Protein AF-A0A2N2ZY33-F1 (afdb_monomer_lite)

pLDDT: mean 90.46, std 6.8, range [58.94, 98.12]

Structure (mmCIF, N/CA/C/O backbone):
data_AF-A0A2N2ZY33-F1
#
_entry.id   AF-A0A2N2ZY33-F1
#
loop_
_atom_site.group_PDB
_atom_site.id
_atom_site.type_symbol
_atom_site.label_atom_id
_atom_site.label_alt_id
_atom_site.label_comp_id
_atom_site.label_asym_id
_atom_site.label_entity_id
_atom_site.label_seq_id
_atom_site.pdbx_PDB_ins_code
_atom_site.Cartn_x
_atom_site.Cartn_y
_atom_site.Cartn_z
_atom_site.occupancy
_atom_site.B_iso_or_equiv
_atom_site.auth_seq_id
_atom_site.auth_comp_id
_atom_site.auth_asym_id
_atom_site.auth_atom_id
_atom_site.pdbx_PDB_model_num
ATOM 1 N N . MET A 1 1 ? 6.543 -5.899 11.926 1.00 72.94 1 MET A N 1
ATOM 2 C CA . MET A 1 1 ? 5.990 -4.526 11.903 1.00 72.94 1 MET A CA 1
ATOM 3 C C . MET A 1 1 ? 4.461 -4.477 11.874 1.00 72.94 1 MET A C 1
ATOM 5 O O . MET A 1 1 ? 3.916 -3.728 12.669 1.00 72.94 1 MET A O 1
ATOM 9 N N . PRO A 1 2 ? 3.732 -5.243 11.038 1.00 79.94 2 PRO A N 1
ATOM 10 C CA . PRO A 1 2 ? 2.262 -5.153 11.015 1.00 79.94 2 PRO A CA 1
ATOM 11 C C . PRO A 1 2 ? 1.591 -5.506 12.350 1.00 79.94 2 PRO A C 1
ATOM 13 O O . PRO A 1 2 ? 0.692 -4.807 12.800 1.00 79.94 2 PRO A O 1
ATOM 16 N N . TYR A 1 3 ? 2.110 -6.526 13.038 1.00 87.38 3 TYR A N 1
ATOM 17 C CA . TYR A 1 3 ? 1.681 -6.899 14.388 1.00 87.38 3 TYR A CA 1
ATOM 18 C C . TYR A 1 3 ? 1.886 -5.779 15.410 1.00 87.38 3 TYR A C 1
ATOM 20 O O . TYR A 1 3 ? 1.013 -5.545 16.229 1.00 87.38 3 TYR A O 1
ATOM 28 N N . THR A 1 4 ? 3.024 -5.079 15.372 1.00 86.19 4 THR A N 1
ATOM 29 C CA . THR A 1 4 ? 3.329 -4.032 16.357 1.00 86.19 4 THR A CA 1
ATOM 30 C C . THR A 1 4 ? 2.465 -2.798 16.137 1.00 86.19 4 THR A C 1
ATOM 32 O O . THR A 1 4 ? 1.898 -2.288 17.086 1.00 86.19 4 THR A O 1
ATOM 35 N N . ILE A 1 5 ? 2.261 -2.384 14.883 1.00 85.94 5 ILE A N 1
ATOM 36 C CA . ILE A 1 5 ? 1.360 -1.265 14.562 1.00 85.94 5 ILE A CA 1
ATOM 37 C C . ILE A 1 5 ? -0.079 -1.605 14.943 1.00 85.94 5 ILE A C 1
ATOM 39 O O . ILE A 1 5 ? -0.766 -0.788 15.549 1.00 85.94 5 ILE A O 1
ATOM 43 N N . GLY A 1 6 ? -0.524 -2.820 14.611 1.00 87.62 6 GLY A N 1
ATOM 44 C CA . GLY A 1 6 ? -1.815 -3.321 15.057 1.00 87.62 6 GLY A CA 1
ATOM 45 C C . GLY A 1 6 ? -1.932 -3.298 16.581 1.00 87.62 6 GLY A C 1
ATOM 46 O O . GLY A 1 6 ? -2.933 -2.816 17.098 1.00 87.62 6 GLY A O 1
ATOM 47 N N . ALA A 1 7 ? -0.895 -3.738 17.301 1.00 91.94 7 ALA A N 1
ATOM 48 C CA . ALA A 1 7 ? -0.861 -3.713 18.760 1.00 91.94 7 ALA A CA 1
ATOM 49 C C . ALA A 1 7 ? -0.958 -2.293 19.328 1.00 91.94 7 ALA A C 1
ATOM 51 O O . ALA A 1 7 ? -1.744 -2.065 20.240 1.00 91.94 7 ALA A O 1
ATOM 52 N N . ASP A 1 8 ? -0.212 -1.336 18.780 1.00 91.12 8 ASP A N 1
ATOM 53 C CA . ASP A 1 8 ? -0.203 0.048 19.262 1.00 91.12 8 ASP A CA 1
ATOM 54 C C . ASP A 1 8 ? -1.571 0.718 19.052 1.00 91.12 8 ASP A C 1
ATOM 56 O O . ASP A 1 8 ? -2.120 1.339 19.966 1.00 91.12 8 ASP A O 1
ATOM 60 N N . ILE A 1 9 ? -2.166 0.544 17.864 1.00 89.88 9 ILE A N 1
ATOM 61 C CA . ILE A 1 9 ? -3.498 1.087 17.557 1.00 89.88 9 ILE A CA 1
ATOM 62 C C . ILE A 1 9 ? -4.567 0.387 18.406 1.00 89.88 9 ILE A C 1
ATOM 64 O O . ILE A 1 9 ? -5.444 1.052 18.959 1.00 89.88 9 ILE A O 1
ATOM 68 N N . GLY A 1 10 ? -4.487 -0.937 18.550 1.00 91.44 10 GLY A N 1
ATOM 69 C CA . GLY A 1 10 ? -5.411 -1.718 19.367 1.00 91.44 10 GLY A CA 1
ATOM 70 C C . GLY A 1 10 ? -5.320 -1.366 20.854 1.00 91.44 10 GLY A C 1
ATOM 71 O O . GLY A 1 10 ? -6.348 -1.209 21.510 1.00 91.44 10 GLY A O 1
ATOM 72 N N . MET A 1 11 ? -4.112 -1.146 21.380 1.00 93.88 11 MET A N 1
ATOM 73 C CA . MET A 1 11 ? -3.892 -0.647 22.740 1.00 93.88 11 MET A CA 1
ATOM 74 C C . MET A 1 11 ? -4.569 0.708 22.935 1.00 93.88 11 MET A C 1
ATOM 76 O O . MET A 1 11 ? -5.264 0.920 23.932 1.00 93.88 11 MET A O 1
ATOM 80 N N . TRP A 1 12 ? -4.398 1.612 21.965 1.00 92.69 12 TRP A N 1
ATOM 81 C CA . TRP A 1 12 ? -5.031 2.923 22.007 1.00 92.69 12 TRP A CA 1
ATOM 82 C C . TRP A 1 12 ? -6.562 2.839 21.955 1.00 92.69 12 TRP A C 1
ATOM 84 O O . TRP A 1 12 ? -7.237 3.541 22.713 1.00 92.69 12 TRP A O 1
ATOM 94 N N . GLN A 1 13 ? -7.120 1.952 21.127 1.00 91.31 13 GLN A N 1
ATOM 95 C CA . GLN A 1 13 ? -8.562 1.694 21.103 1.00 91.31 13 GLN A CA 1
ATOM 96 C C . GLN A 1 13 ? -9.064 1.164 22.446 1.00 91.31 13 GLN A C 1
ATOM 98 O O . GLN A 1 13 ? -10.030 1.699 22.985 1.00 91.31 13 GLN A O 1
ATOM 103 N N . GLY A 1 14 ? -8.389 0.164 23.016 1.00 92.25 14 GLY A N 1
ATOM 104 C CA . GLY A 1 14 ? -8.757 -0.416 24.304 1.00 92.25 14 GLY A CA 1
ATOM 105 C C . GLY A 1 14 ? -8.749 0.615 25.435 1.00 92.25 14 GLY A C 1
ATOM 106 O O . GLY A 1 14 ? -9.736 0.745 26.162 1.00 92.25 14 GLY A O 1
ATOM 107 N N . GLY A 1 15 ? -7.683 1.417 25.535 1.00 93.56 15 GLY A N 1
ATOM 108 C CA . GLY A 1 15 ? -7.601 2.519 26.500 1.00 93.56 15 GLY A CA 1
ATOM 109 C C . GLY A 1 15 ? -8.713 3.553 26.301 1.00 93.56 15 GLY A C 1
ATOM 110 O O . GLY A 1 15 ? -9.355 3.972 27.268 1.00 93.56 15 GLY A O 1
ATOM 111 N N . SER A 1 16 ? -9.012 3.892 25.043 1.00 93.00 16 SER A N 1
ATOM 112 C CA . SER A 1 16 ? -10.090 4.824 24.701 1.00 93.00 16 SER A CA 1
ATOM 113 C C . SER A 1 16 ? -11.469 4.299 25.100 1.00 93.00 16 SER A C 1
ATOM 115 O O . SER A 1 16 ? -12.271 5.053 25.651 1.00 93.00 16 SER A O 1
ATOM 117 N N . LEU A 1 17 ? -11.737 3.010 24.868 1.00 92.12 17 LEU A N 1
ATOM 118 C CA . LEU A 1 17 ? -12.991 2.342 25.227 1.00 92.12 17 LEU A CA 1
ATOM 119 C C . LEU A 1 17 ? -13.162 2.216 26.744 1.00 92.12 17 LEU A C 1
ATOM 121 O O . LEU A 1 17 ? -14.253 2.448 27.260 1.00 92.12 17 LEU A O 1
ATOM 125 N N . ALA A 1 18 ? -12.090 1.898 27.477 1.00 93.81 18 ALA A N 1
ATOM 126 C CA . ALA A 1 18 ? -12.145 1.801 28.935 1.00 93.81 18 ALA A CA 1
ATOM 127 C C . ALA A 1 18 ? -12.525 3.136 29.593 1.00 93.81 18 ALA A C 1
ATOM 129 O O . ALA A 1 18 ? -13.247 3.132 30.593 1.00 93.81 18 ALA A O 1
ATOM 130 N N . ASN A 1 19 ? -12.075 4.249 29.001 1.00 93.94 19 ASN A N 1
ATOM 131 C CA . ASN A 1 19 ? -12.169 5.597 29.565 1.00 93.94 19 ASN A CA 1
ATOM 132 C C . ASN A 1 19 ? -13.214 6.501 28.886 1.00 93.94 19 ASN A C 1
ATOM 134 O O . ASN A 1 19 ? -13.427 7.628 29.328 1.00 93.94 19 ASN A O 1
ATOM 138 N N . GLY A 1 20 ? -13.841 6.056 27.793 1.00 90.75 20 GLY A N 1
ATOM 139 C CA . GLY A 1 20 ? -14.804 6.853 27.023 1.00 90.75 20 GLY A CA 1
ATOM 140 C C . GLY A 1 20 ? -14.205 8.098 26.353 1.00 90.75 20 GLY A C 1
ATOM 141 O O . GLY A 1 20 ? -14.934 9.017 25.982 1.00 90.75 20 GLY A O 1
ATOM 142 N N . THR A 1 21 ? -12.878 8.174 26.213 1.00 90.38 21 THR A N 1
ATOM 143 C CA . THR A 1 21 ? -12.187 9.318 25.607 1.00 90.38 21 THR A CA 1
ATOM 144 C C . THR A 1 21 ? -10.962 8.878 24.818 1.00 90.38 21 THR A C 1
ATOM 146 O O . THR A 1 21 ? -10.172 8.068 25.283 1.00 90.38 21 THR A O 1
ATOM 149 N N . MET A 1 22 ? -10.760 9.467 23.639 1.00 88.31 22 MET A N 1
ATOM 150 C CA . MET A 1 22 ? -9.598 9.196 22.782 1.00 88.31 22 MET A CA 1
ATOM 151 C C . MET A 1 22 ? -8.290 9.833 23.282 1.00 88.31 22 MET A C 1
ATOM 153 O O . MET A 1 22 ? -7.230 9.587 22.708 1.00 88.31 22 MET A O 1
ATOM 157 N N . ASN A 1 23 ? -8.351 10.691 24.309 1.00 91.19 23 ASN A N 1
ATOM 158 C CA . ASN A 1 23 ? -7.186 11.400 24.832 1.00 91.19 23 ASN A CA 1
ATOM 159 C C . ASN A 1 23 ? -6.471 10.563 25.914 1.00 91.19 23 ASN A C 1
ATOM 161 O O . ASN A 1 23 ? -6.990 10.485 27.031 1.00 91.19 23 ASN A O 1
ATOM 165 N N . PRO A 1 24 ? -5.262 10.031 25.644 1.00 91.06 24 PRO A N 1
ATOM 166 C CA . PRO A 1 24 ? -4.546 9.172 26.585 1.00 91.06 24 PRO A CA 1
ATOM 167 C C . PRO A 1 24 ? -4.101 9.883 27.863 1.00 91.06 24 PRO A C 1
ATOM 169 O O . PRO A 1 24 ? -3.895 9.234 28.883 1.00 91.06 24 PRO A O 1
ATOM 172 N N . PHE A 1 25 ? -3.993 11.213 27.858 1.00 94.38 25 PHE A N 1
ATOM 173 C CA . PHE A 1 25 ? -3.662 11.987 29.060 1.00 94.38 25 PHE A CA 1
ATOM 174 C C . PHE A 1 25 ? -4.832 12.104 30.041 1.00 94.38 25 PHE A C 1
ATOM 176 O O . PHE A 1 25 ? -4.652 12.576 31.159 1.00 94.38 25 PHE A O 1
ATOM 183 N N . LYS A 1 26 ? -6.037 11.711 29.615 1.00 94.06 26 LYS A N 1
ATOM 184 C CA . LYS A 1 26 ? -7.246 11.694 30.444 1.00 94.06 26 LYS A CA 1
ATOM 185 C C . LYS A 1 26 ? -7.650 10.284 30.869 1.00 94.06 26 LYS A C 1
ATOM 187 O O . LYS A 1 26 ? -8.714 10.129 31.459 1.00 94.06 26 LYS A O 1
ATOM 192 N N . TRP A 1 27 ? -6.855 9.270 30.536 1.00 96.25 27 TRP A N 1
AT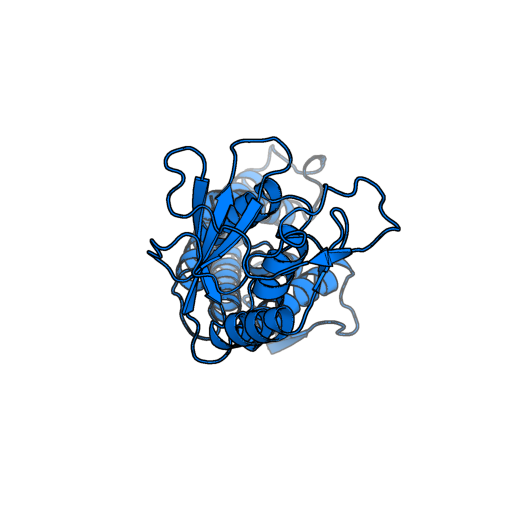OM 193 C CA . TRP A 1 27 ? -7.136 7.905 30.954 1.00 96.25 27 TRP A CA 1
ATOM 194 C C . TRP A 1 27 ? -6.801 7.704 32.425 1.00 96.25 27 TRP A C 1
ATOM 196 O O . TRP A 1 27 ? -5.813 8.230 32.939 1.00 96.25 27 TRP A O 1
ATOM 206 N N . ASP A 1 28 ? -7.624 6.908 33.091 1.00 95.06 28 ASP A N 1
ATOM 207 C CA . ASP A 1 28 ? -7.386 6.464 34.449 1.00 95.06 28 ASP A CA 1
ATOM 208 C C . ASP A 1 28 ? -6.438 5.256 34.444 1.00 95.06 28 ASP A C 1
ATOM 210 O O . ASP A 1 28 ? -6.859 4.102 34.324 1.00 95.06 28 ASP A O 1
ATOM 214 N N . TYR A 1 29 ? -5.140 5.533 34.579 1.00 93.56 29 TYR A N 1
ATOM 215 C CA . TYR A 1 29 ? -4.088 4.515 34.681 1.00 93.56 29 TYR A CA 1
ATOM 216 C C . TYR A 1 29 ? -4.052 3.795 36.036 1.00 93.56 29 TYR A C 1
ATOM 218 O O . TYR A 1 29 ? -3.238 2.888 36.211 1.00 93.56 29 TYR A O 1
ATOM 226 N N . SER A 1 30 ? -4.905 4.172 36.993 1.00 94.50 30 SER A N 1
ATOM 227 C CA . SER A 1 30 ? -5.082 3.414 38.236 1.00 94.50 30 SER A CA 1
ATOM 228 C C . SER A 1 30 ? -6.141 2.312 38.110 1.00 94.50 30 SER A C 1
ATOM 230 O O . SER A 1 30 ? -6.240 1.455 38.984 1.00 94.50 30 SER A O 1
ATOM 232 N N . SER A 1 31 ? -6.905 2.301 37.012 1.00 93.75 31 SER A N 1
ATOM 233 C CA . SER A 1 31 ? -7.963 1.326 36.764 1.00 93.75 31 SER A CA 1
ATOM 234 C C . SER A 1 31 ? -7.441 0.043 36.116 1.00 93.75 31 SER A C 1
ATOM 236 O O . SER A 1 31 ? -6.900 0.066 35.005 1.00 93.75 31 SER A O 1
ATOM 238 N N . ASP A 1 32 ? -7.728 -1.101 36.742 1.00 92.94 32 ASP A N 1
ATOM 239 C CA . ASP A 1 32 ? -7.498 -2.429 36.153 1.00 92.94 32 ASP A CA 1
ATOM 240 C C . ASP A 1 32 ? -8.239 -2.602 34.818 1.00 92.94 32 ASP A C 1
ATOM 242 O O . ASP A 1 32 ? -7.754 -3.285 33.915 1.00 92.94 32 ASP A O 1
ATOM 246 N N . LYS A 1 33 ? -9.392 -1.934 34.650 1.00 93.00 33 LYS A N 1
ATOM 247 C CA . LYS A 1 33 ? -10.144 -1.931 33.387 1.00 93.00 33 LYS A CA 1
ATOM 248 C C . LYS A 1 33 ? -9.333 -1.281 32.265 1.00 93.00 33 LYS A C 1
ATOM 250 O O . LYS A 1 33 ? -9.303 -1.821 31.161 1.00 93.00 33 LYS A O 1
ATOM 255 N N . THR A 1 34 ? -8.667 -0.155 32.538 1.00 94.56 34 THR A N 1
ATOM 256 C CA . THR A 1 34 ? -7.820 0.543 31.555 1.00 94.56 34 THR A CA 1
ATOM 257 C C . THR A 1 34 ? -6.686 -0.359 31.090 1.00 94.56 34 THR A C 1
ATOM 259 O O . THR A 1 34 ? -6.548 -0.589 29.890 1.00 94.56 34 THR A O 1
ATOM 262 N N . TRP A 1 35 ? -5.927 -0.939 32.023 1.00 95.12 35 TRP A N 1
ATOM 263 C CA . TRP A 1 35 ? -4.826 -1.845 31.687 1.00 95.12 35 TRP A CA 1
ATOM 264 C C . TRP A 1 35 ? -5.302 -3.117 30.987 1.00 95.12 35 TRP A C 1
ATOM 266 O O . TRP A 1 35 ? -4.704 -3.527 29.992 1.00 95.12 35 TRP A O 1
ATOM 276 N N . GLY A 1 36 ? -6.406 -3.706 31.454 1.00 94.81 36 GLY A N 1
ATOM 277 C CA . GLY A 1 36 ? -7.003 -4.893 30.850 1.00 94.81 36 GLY A CA 1
ATOM 278 C C . GLY A 1 36 ? -7.444 -4.655 29.406 1.00 94.81 36 GLY A C 1
ATOM 279 O O . GLY A 1 36 ? -7.141 -5.465 28.532 1.00 94.81 36 GLY A O 1
ATOM 280 N N . TYR A 1 37 ? -8.098 -3.525 29.124 1.00 95.75 37 TYR A N 1
ATOM 281 C CA . TYR A 1 37 ? -8.537 -3.199 27.764 1.00 95.75 37 TYR A CA 1
ATOM 282 C C . TYR A 1 37 ? -7.367 -2.790 26.876 1.00 95.75 37 TYR A C 1
ATOM 284 O O . TYR A 1 37 ? -7.342 -3.177 25.715 1.00 95.75 37 TYR A O 1
ATOM 292 N N . MET A 1 38 ? -6.377 -2.058 27.397 1.00 96.56 38 MET A N 1
ATOM 293 C CA . MET A 1 38 ? -5.144 -1.756 26.661 1.00 96.56 38 MET A CA 1
ATOM 294 C C . MET A 1 38 ? -4.406 -3.040 26.261 1.00 96.56 38 MET A C 1
ATOM 296 O O . MET A 1 38 ? -4.006 -3.181 25.107 1.00 96.56 38 MET A O 1
ATOM 300 N N . ALA A 1 39 ? -4.266 -3.998 27.180 1.00 95.81 39 ALA A N 1
ATOM 301 C CA . ALA A 1 39 ? -3.629 -5.283 26.903 1.00 95.81 39 ALA A CA 1
ATOM 302 C C . ALA A 1 39 ? -4.451 -6.138 25.923 1.00 95.81 39 ALA A C 1
ATOM 304 O O . ALA A 1 39 ? -3.903 -6.652 24.947 1.00 95.81 39 ALA A O 1
ATOM 305 N N . GLY A 1 40 ? -5.767 -6.254 26.140 1.00 95.31 40 GLY A N 1
ATOM 306 C CA . GLY A 1 40 ? -6.675 -6.973 25.240 1.00 95.31 40 GLY A CA 1
ATOM 307 C C . GLY A 1 40 ? -6.688 -6.370 23.835 1.00 95.31 40 GLY A C 1
ATOM 308 O O . GLY A 1 40 ? -6.537 -7.086 22.845 1.00 95.31 40 GLY A O 1
ATOM 309 N N . GLY A 1 41 ? -6.757 -5.043 23.760 1.00 94.56 41 GLY A N 1
ATOM 310 C CA . GLY A 1 41 ? -6.650 -4.272 22.532 1.00 94.56 41 GLY A CA 1
ATOM 311 C C . GLY A 1 41 ? -5.318 -4.493 21.820 1.00 94.56 41 GLY A C 1
ATOM 312 O O . GLY A 1 41 ? -5.318 -4.735 20.618 1.00 94.56 41 GLY A O 1
ATOM 313 N N . ALA A 1 42 ? -4.191 -4.502 22.536 1.00 95.81 42 ALA A N 1
ATOM 314 C CA . ALA A 1 42 ? -2.882 -4.772 21.942 1.00 95.81 42 ALA A CA 1
ATOM 315 C C . ALA A 1 42 ? -2.801 -6.173 21.311 1.00 95.81 42 ALA A C 1
ATOM 317 O O . ALA A 1 42 ? -2.316 -6.329 20.191 1.00 95.81 42 ALA A O 1
ATOM 318 N N . VAL A 1 43 ? -3.314 -7.197 21.999 1.00 96.25 43 VAL A N 1
ATOM 319 C CA . VAL A 1 43 ? -3.327 -8.577 21.486 1.00 96.25 43 VAL A CA 1
ATOM 320 C C . VAL A 1 43 ? -4.229 -8.701 20.257 1.00 96.25 43 VAL A C 1
ATOM 322 O O . VAL A 1 43 ? -3.805 -9.236 19.229 1.00 96.25 43 VAL A O 1
ATOM 325 N N . VAL A 1 44 ? -5.459 -8.187 20.338 1.00 94.81 44 VAL A N 1
ATOM 326 C CA . VAL A 1 44 ? -6.430 -8.240 19.234 1.00 94.81 44 VAL A CA 1
ATOM 327 C C . VAL A 1 44 ? -5.947 -7.432 18.036 1.00 94.81 44 VAL A C 1
ATOM 329 O O . VAL A 1 44 ? -6.024 -7.912 16.904 1.00 94.81 44 VAL A O 1
ATOM 332 N N . GLY A 1 45 ? -5.384 -6.251 18.279 1.00 93.00 45 GLY A N 1
ATOM 333 C CA . GLY A 1 45 ? -4.811 -5.401 17.249 1.00 93.00 45 GLY A CA 1
ATOM 334 C C . GLY A 1 45 ? -3.612 -6.049 16.556 1.00 93.00 45 GLY A C 1
ATOM 335 O O . GLY A 1 45 ? -3.507 -6.023 15.328 1.00 93.00 45 GLY A O 1
ATOM 336 N N . ALA A 1 46 ? -2.730 -6.713 17.312 1.00 93.44 46 ALA A N 1
ATOM 337 C CA . ALA A 1 46 ? -1.624 -7.476 16.738 1.00 93.44 46 ALA A CA 1
ATOM 338 C C . ALA A 1 46 ? -2.118 -8.626 15.852 1.00 93.44 46 ALA A C 1
ATOM 340 O O . ALA A 1 46 ? -1.600 -8.827 14.750 1.00 93.44 46 ALA A O 1
ATOM 341 N N . ALA A 1 47 ? -3.127 -9.368 16.320 1.00 94.19 47 ALA A N 1
ATOM 342 C CA . ALA A 1 47 ? -3.715 -10.479 15.583 1.00 94.19 47 ALA A CA 1
ATOM 343 C C . ALA A 1 47 ? -4.399 -10.008 14.289 1.00 94.19 47 ALA A C 1
ATOM 345 O O . ALA A 1 47 ? -4.143 -10.568 13.220 1.00 94.19 47 ALA A O 1
ATOM 346 N N . SER A 1 48 ? -5.215 -8.953 14.363 1.00 93.19 48 SER A N 1
ATOM 347 C CA . SER A 1 48 ? -5.922 -8.394 13.207 1.00 93.19 48 SER A CA 1
ATOM 348 C C . SER A 1 48 ? -4.959 -7.798 12.177 1.00 93.19 48 SER A C 1
ATOM 350 O O . SER A 1 48 ? -5.091 -8.079 10.985 1.00 93.19 48 SER A O 1
ATOM 352 N N . GLY A 1 49 ? -3.947 -7.041 12.620 1.00 90.06 49 GLY A N 1
ATOM 353 C CA . GLY A 1 49 ? -2.906 -6.477 11.757 1.00 90.06 49 GLY A CA 1
ATOM 354 C C . GLY A 1 49 ? -2.038 -7.553 11.100 1.00 90.06 49 GLY A C 1
ATOM 355 O O . GLY A 1 49 ? -1.747 -7.478 9.905 1.00 90.06 49 GLY A O 1
ATOM 356 N N . GLY A 1 50 ? -1.673 -8.593 11.854 1.00 90.69 50 GLY A N 1
ATOM 357 C CA . GLY A 1 50 ? -0.929 -9.745 11.348 1.00 90.69 50 GLY A CA 1
ATOM 358 C C . GLY A 1 50 ? -1.687 -10.531 10.280 1.00 90.69 50 GLY A C 1
ATOM 359 O O . GLY A 1 50 ? -1.146 -10.795 9.205 1.00 90.69 50 GLY A O 1
ATOM 360 N N . ALA A 1 51 ? -2.952 -10.859 10.550 1.00 92.25 51 ALA A N 1
ATOM 361 C CA . ALA A 1 51 ? -3.805 -11.586 9.615 1.00 92.25 51 ALA A CA 1
ATOM 362 C C . ALA A 1 51 ? -4.113 -10.762 8.355 1.00 92.25 51 ALA A C 1
ATOM 364 O O . ALA A 1 51 ? -3.963 -11.267 7.243 1.00 92.25 51 ALA A O 1
ATOM 365 N N . ALA A 1 52 ? -4.471 -9.480 8.508 1.00 91.12 52 ALA A N 1
ATOM 366 C CA . ALA A 1 52 ? -4.681 -8.577 7.377 1.00 91.12 52 ALA A CA 1
ATOM 367 C C . ALA A 1 52 ? -3.429 -8.484 6.500 1.00 91.12 52 ALA A C 1
ATOM 369 O O . ALA A 1 52 ? -3.524 -8.543 5.275 1.00 91.12 52 ALA A O 1
ATOM 370 N N . ASN A 1 53 ? -2.245 -8.395 7.111 1.00 88.94 53 ASN A N 1
ATOM 371 C CA . ASN A 1 53 ? -1.005 -8.377 6.355 1.00 88.94 53 ASN A CA 1
ATOM 372 C C . ASN A 1 53 ? -0.784 -9.664 5.551 1.00 88.94 53 ASN A C 1
ATOM 374 O O . ASN A 1 53 ? -0.529 -9.583 4.353 1.00 88.94 53 ASN A O 1
ATOM 378 N N . ALA A 1 54 ? -0.919 -10.832 6.187 1.00 89.50 54 ALA A N 1
ATOM 379 C CA . ALA A 1 54 ? -0.737 -12.117 5.511 1.00 89.50 54 ALA A CA 1
ATOM 380 C C . ALA A 1 54 ? -1.645 -12.251 4.275 1.00 89.50 54 ALA A C 1
ATOM 382 O O . ALA A 1 54 ? -1.231 -12.771 3.241 1.00 89.50 54 ALA A O 1
ATOM 383 N N . VAL A 1 55 ? -2.866 -11.714 4.359 1.00 90.38 55 VAL A N 1
ATOM 384 C CA . VAL A 1 55 ? -3.799 -11.648 3.230 1.00 90.38 55 VAL A CA 1
ATOM 385 C C . VAL A 1 55 ? -3.349 -10.626 2.177 1.00 90.38 55 VAL A C 1
ATOM 387 O O . VAL A 1 55 ? -3.365 -10.928 0.984 1.00 90.38 55 VAL A O 1
ATOM 390 N N . ALA A 1 56 ? -2.900 -9.435 2.579 1.00 88.00 56 ALA A N 1
ATOM 391 C CA . ALA A 1 56 ? -2.488 -8.372 1.657 1.00 88.00 56 ALA A CA 1
ATOM 392 C C . ALA A 1 56 ? -1.216 -8.696 0.850 1.00 88.00 56 ALA A C 1
ATOM 394 O O . ALA A 1 56 ? -1.039 -8.160 -0.251 1.00 88.00 56 ALA A O 1
ATOM 395 N N . THR A 1 57 ? -0.339 -9.542 1.397 1.00 83.62 57 THR A N 1
ATOM 396 C CA . THR A 1 57 ? 0.891 -10.042 0.755 1.00 83.62 57 THR A CA 1
ATOM 397 C C . THR A 1 57 ? 0.706 -11.411 0.099 1.00 83.62 57 THR A C 1
ATOM 399 O O . THR A 1 57 ? 1.673 -12.025 -0.320 1.00 83.62 57 THR A O 1
ATOM 402 N N . SER A 1 58 ? -0.520 -11.931 0.017 1.00 83.56 58 SER A N 1
ATOM 403 C CA . SER A 1 58 ? -0.773 -13.236 -0.617 1.00 83.56 58 SER A CA 1
ATOM 404 C C . SER A 1 58 ? -0.712 -13.202 -2.149 1.00 83.56 58 SER A C 1
ATOM 406 O O . SER A 1 58 ? -0.792 -14.244 -2.794 1.00 83.56 58 SER A O 1
ATOM 408 N N . GLY A 1 59 ? -0.666 -12.007 -2.747 1.00 77.94 59 GLY A N 1
ATOM 409 C CA . GLY A 1 59 ? -0.760 -11.821 -4.196 1.00 77.94 59 GLY A CA 1
ATOM 410 C C . GLY A 1 59 ? -2.131 -12.167 -4.794 1.00 77.94 59 GLY A C 1
ATOM 411 O O . GLY A 1 59 ? -2.277 -12.147 -6.013 1.00 77.94 59 GLY A O 1
ATOM 412 N N . MET A 1 60 ? -3.145 -12.479 -3.979 1.00 86.25 60 MET A N 1
ATOM 413 C CA . MET A 1 60 ? -4.457 -12.883 -4.485 1.00 86.25 60 MET A CA 1
ATOM 414 C C . MET A 1 60 ? -5.268 -11.719 -5.078 1.00 86.25 60 MET A C 1
ATOM 416 O O . MET A 1 60 ? -5.015 -10.538 -4.824 1.00 86.25 60 MET A O 1
ATOM 420 N N . LEU A 1 61 ? -6.303 -12.061 -5.848 1.00 87.81 61 LEU A N 1
ATOM 421 C CA . LEU A 1 61 ? -7.289 -11.095 -6.328 1.00 87.81 61 LEU A CA 1
ATOM 422 C C . LEU A 1 61 ? -7.938 -10.358 -5.148 1.00 87.81 61 LEU A C 1
ATOM 424 O O . LEU A 1 61 ? -8.461 -10.991 -4.235 1.00 87.81 61 LEU A O 1
ATOM 428 N N . GLY A 1 62 ? -7.962 -9.024 -5.194 1.00 91.12 62 GLY A N 1
ATOM 429 C CA . GLY A 1 62 ? -8.629 -8.237 -4.156 1.00 91.12 62 GLY A CA 1
ATOM 430 C C . GLY A 1 62 ? -7.922 -8.298 -2.801 1.00 91.12 62 GLY A C 1
ATOM 431 O O . GLY A 1 62 ? -8.575 -8.142 -1.769 1.00 91.12 62 GLY A O 1
ATOM 432 N N . ALA A 1 63 ? -6.611 -8.573 -2.787 1.00 90.38 63 ALA A N 1
ATOM 433 C CA . ALA A 1 63 ? -5.842 -8.783 -1.565 1.00 90.38 63 ALA A CA 1
ATOM 434 C C . ALA A 1 63 ? -5.997 -7.642 -0.547 1.00 90.38 63 ALA A C 1
ATOM 436 O O . ALA A 1 63 ? -6.089 -7.922 0.646 1.00 90.38 63 ALA A O 1
ATOM 437 N N . ASN A 1 64 ? -6.072 -6.372 -0.975 1.00 91.38 64 ASN A N 1
ATOM 438 C CA . ASN A 1 64 ? -6.231 -5.267 -0.024 1.00 91.38 64 ASN A CA 1
ATOM 439 C C . ASN A 1 64 ? -7.638 -5.245 0.594 1.00 91.38 64 ASN A C 1
ATOM 441 O O . ASN A 1 64 ? -7.774 -5.077 1.803 1.00 91.38 64 ASN A O 1
ATOM 445 N N . THR A 1 65 ? -8.679 -5.449 -0.214 1.00 93.12 65 THR A N 1
ATOM 446 C CA . THR A 1 65 ? -10.074 -5.506 0.247 1.00 93.12 65 THR A CA 1
ATOM 447 C C . THR A 1 65 ? -10.288 -6.684 1.194 1.00 93.12 65 THR A C 1
ATOM 449 O O . THR A 1 65 ? -10.833 -6.516 2.283 1.00 93.12 65 THR A O 1
ATOM 452 N N . ALA A 1 66 ? -9.801 -7.867 0.827 1.00 94.06 66 ALA A N 1
ATOM 453 C CA . ALA A 1 66 ? -9.901 -9.056 1.663 1.00 94.06 66 ALA A CA 1
ATOM 454 C C . ALA A 1 66 ? -9.070 -8.942 2.951 1.00 94.06 66 ALA A C 1
ATOM 456 O O . ALA A 1 66 ? -9.484 -9.437 4.000 1.00 94.06 66 ALA A O 1
ATOM 457 N N . ALA A 1 67 ? -7.927 -8.253 2.905 1.00 92.88 67 ALA A N 1
ATOM 458 C CA . ALA A 1 67 ? -7.151 -7.928 4.095 1.00 92.88 67 ALA A CA 1
ATOM 459 C C . ALA A 1 67 ? -7.912 -6.984 5.035 1.00 92.88 67 ALA A C 1
ATOM 461 O O . ALA A 1 67 ? -7.931 -7.227 6.241 1.00 92.88 67 ALA A O 1
ATOM 462 N N . ILE A 1 68 ? -8.589 -5.959 4.500 1.00 93.69 68 ILE A N 1
ATOM 463 C CA . ILE A 1 68 ? -9.466 -5.076 5.286 1.00 93.69 68 ILE A CA 1
ATOM 464 C C . ILE A 1 68 ? -10.605 -5.882 5.919 1.00 93.69 68 ILE A C 1
ATOM 466 O O . ILE A 1 68 ? -10.843 -5.737 7.117 1.00 93.69 68 ILE A O 1
ATOM 470 N N . MET A 1 69 ? -11.264 -6.767 5.166 1.00 94.94 69 MET A N 1
ATOM 471 C CA . MET A 1 69 ? -12.307 -7.649 5.707 1.00 94.94 69 MET A CA 1
ATOM 472 C C . MET A 1 69 ? -11.777 -8.530 6.839 1.00 94.94 69 MET A C 1
ATOM 474 O O . MET A 1 69 ? -12.359 -8.568 7.919 1.00 94.94 69 MET A O 1
ATOM 478 N N . THR A 1 70 ? -10.644 -9.195 6.612 1.00 94.50 70 THR A N 1
ATOM 479 C CA . THR A 1 70 ? -10.030 -10.109 7.584 1.00 94.50 70 THR A CA 1
ATOM 480 C C . THR A 1 70 ? -9.628 -9.373 8.859 1.00 94.50 70 THR A C 1
ATOM 482 O O . THR A 1 70 ? -10.011 -9.775 9.956 1.00 94.50 70 THR A O 1
ATOM 485 N N . GLY A 1 71 ? -8.894 -8.265 8.721 1.00 93.31 71 GLY A N 1
ATOM 486 C CA . GLY A 1 71 ? -8.449 -7.461 9.855 1.00 93.31 71 GLY A CA 1
ATOM 487 C C . GLY A 1 71 ? -9.616 -6.863 10.631 1.00 93.31 71 GLY A C 1
ATOM 488 O O . GLY A 1 71 ? -9.678 -7.007 11.847 1.00 93.31 71 GLY A O 1
ATOM 489 N N . SER A 1 72 ? -10.573 -6.244 9.935 1.00 93.69 72 SER A N 1
ATOM 490 C CA . SER A 1 72 ? -11.717 -5.597 10.587 1.00 93.69 72 SER A CA 1
ATOM 491 C C . SER A 1 72 ? -12.578 -6.575 11.377 1.00 93.69 72 SER A C 1
ATOM 493 O O . SER A 1 72 ? -12.923 -6.263 12.514 1.00 93.69 72 SER A O 1
ATOM 495 N N . PHE A 1 73 ? -12.848 -7.763 10.828 1.00 95.25 73 PHE A N 1
ATOM 496 C CA . PHE A 1 73 ? -13.639 -8.784 11.507 1.00 95.25 73 PHE A CA 1
ATOM 497 C C . PHE A 1 73 ? -12.921 -9.344 12.743 1.00 95.25 73 PHE A C 1
ATOM 499 O O . PHE A 1 73 ? -13.513 -9.413 13.820 1.00 95.25 73 PHE A O 1
ATOM 506 N N . ILE A 1 74 ? -11.628 -9.682 12.625 1.00 95.25 74 ILE A N 1
ATOM 507 C CA . ILE A 1 74 ? -10.826 -10.135 13.777 1.00 95.25 74 ILE A CA 1
ATOM 508 C C . ILE A 1 74 ? -10.789 -9.048 14.855 1.00 95.25 74 ILE A C 1
ATOM 510 O O . ILE A 1 74 ? -10.978 -9.353 16.032 1.00 95.25 74 ILE A O 1
ATOM 514 N N . ASN A 1 75 ? -10.593 -7.785 14.460 1.00 94.19 75 ASN A N 1
ATOM 515 C CA . ASN A 1 75 ? -10.559 -6.673 15.402 1.00 94.19 75 ASN A CA 1
ATOM 516 C C . ASN A 1 75 ? -11.904 -6.484 16.108 1.00 94.19 75 ASN A C 1
ATOM 518 O O . ASN A 1 75 ? -11.932 -6.365 17.329 1.00 94.19 75 ASN A O 1
ATOM 522 N N . SER A 1 76 ? -13.018 -6.485 15.367 1.00 93.69 76 SER A N 1
ATOM 523 C CA . SER A 1 76 ? -14.342 -6.251 15.949 1.00 93.69 76 SER A CA 1
ATOM 524 C C . SER A 1 76 ? -14.762 -7.383 16.883 1.00 93.69 76 SER A C 1
ATOM 526 O O . SER A 1 76 ? -15.238 -7.122 17.982 1.00 93.69 76 SER A O 1
ATOM 528 N N . VAL A 1 77 ? -14.547 -8.644 16.480 1.00 95.12 77 VAL A N 1
ATOM 529 C CA . VAL A 1 77 ? -14.881 -9.812 17.310 1.00 95.12 77 VAL A CA 1
ATOM 530 C C . VAL A 1 77 ? -13.997 -9.845 18.551 1.00 95.12 77 VAL A C 1
ATOM 532 O O . VAL A 1 77 ? -14.502 -9.994 19.660 1.00 95.12 77 VAL A O 1
ATOM 535 N N . GLY A 1 78 ? -12.684 -9.660 18.389 1.00 94.25 78 GLY A N 1
ATOM 536 C CA . GLY A 1 78 ? -11.759 -9.628 19.517 1.00 94.25 78 GLY A CA 1
ATOM 537 C C . GLY A 1 78 ? -12.086 -8.504 20.500 1.00 94.25 78 GLY A C 1
ATOM 538 O O . GLY A 1 78 ? -12.068 -8.725 21.710 1.00 94.25 78 GLY A O 1
ATOM 539 N N . THR A 1 79 ? -12.455 -7.329 19.985 1.00 93.38 79 THR A N 1
ATOM 540 C CA . THR A 1 79 ? -12.870 -6.184 20.804 1.00 93.38 79 THR A CA 1
ATOM 541 C C . THR A 1 79 ? -14.166 -6.458 21.547 1.00 93.38 79 THR A C 1
ATOM 543 O O . THR A 1 79 ? -14.226 -6.233 22.756 1.00 93.38 79 THR A O 1
ATOM 546 N N . ALA A 1 80 ? -15.163 -7.051 20.889 1.00 93.44 80 ALA A N 1
ATOM 547 C CA . ALA A 1 80 ? -16.386 -7.478 21.559 1.00 93.44 80 ALA A CA 1
ATOM 548 C C . ALA A 1 80 ? -16.084 -8.478 22.689 1.00 93.44 80 ALA A C 1
ATOM 550 O O . ALA A 1 80 ? -16.635 -8.356 23.778 1.00 93.44 80 ALA A O 1
ATOM 551 N N . ILE A 1 81 ? -15.148 -9.411 22.486 1.00 93.62 81 ILE A N 1
ATOM 552 C CA . ILE A 1 81 ? -14.753 -10.382 23.515 1.00 93.62 81 ILE A CA 1
ATOM 553 C C . ILE A 1 81 ? -14.094 -9.694 24.719 1.00 93.62 81 ILE A C 1
ATOM 555 O O . ILE A 1 81 ? -14.575 -9.861 25.840 1.00 93.62 81 ILE A O 1
ATOM 559 N N . TYR A 1 82 ? -13.018 -8.914 24.529 1.00 92.56 82 TYR A N 1
ATOM 560 C CA . TYR A 1 82 ? -12.280 -8.362 25.680 1.00 92.56 82 TYR A CA 1
ATOM 561 C C . TYR A 1 82 ? -13.032 -7.230 26.391 1.00 92.56 82 TYR A C 1
ATOM 563 O O . TYR A 1 82 ? -12.778 -6.967 27.567 1.00 92.56 82 TYR A O 1
ATOM 571 N N . THR A 1 83 ? -13.975 -6.574 25.710 1.00 91.12 83 THR A N 1
ATOM 572 C CA . THR A 1 83 ? -14.848 -5.564 26.326 1.00 91.12 83 THR A CA 1
ATOM 573 C C . THR A 1 83 ? -16.106 -6.157 26.966 1.00 91.12 83 THR A C 1
ATOM 575 O O . THR A 1 83 ? -16.872 -5.428 27.598 1.00 91.12 83 THR A O 1
ATOM 578 N N . GLY A 1 84 ? -16.331 -7.470 26.842 1.00 89.06 84 GLY A N 1
ATOM 579 C CA . GLY A 1 84 ? -17.526 -8.130 27.371 1.00 89.06 84 GLY A CA 1
ATOM 580 C C . GLY A 1 84 ? -18.815 -7.742 26.637 1.00 89.06 84 GLY A C 1
ATOM 581 O O . GLY A 1 84 ? -19.864 -7.638 27.265 1.00 89.06 84 GLY A O 1
ATOM 582 N N . GLY A 1 85 ? -18.736 -7.489 25.330 1.00 88.50 85 GLY A N 1
ATOM 583 C CA . GLY A 1 85 ? -19.874 -7.181 24.459 1.00 88.50 85 GLY A CA 1
ATOM 584 C C . GLY A 1 85 ? -20.265 -5.703 24.405 1.00 88.50 85 GLY A C 1
ATOM 585 O O . GLY A 1 85 ? -21.358 -5.386 23.954 1.00 88.50 85 GLY A O 1
ATOM 586 N N . GLN A 1 86 ? -19.404 -4.787 24.863 1.00 86.62 86 GLN A N 1
ATOM 587 C CA . GLN A 1 86 ? -19.682 -3.340 24.816 1.00 86.62 86 GLN A CA 1
ATOM 588 C C . GLN A 1 86 ? -19.482 -2.722 23.426 1.00 86.62 86 GLN A C 1
ATOM 590 O O . GLN A 1 86 ? -19.851 -1.569 23.213 1.00 86.62 86 GLN A O 1
ATOM 595 N N . THR A 1 87 ? -18.877 -3.457 22.495 1.00 89.62 87 THR A N 1
ATOM 596 C CA . THR A 1 87 ? -18.640 -3.006 21.122 1.00 89.62 87 THR A CA 1
ATOM 597 C C . THR A 1 87 ? -19.331 -3.918 20.129 1.00 89.62 87 THR A C 1
ATOM 599 O O . THR A 1 87 ? -19.275 -5.138 20.285 1.00 89.62 87 THR A O 1
ATOM 602 N N . ASP A 1 88 ? -19.877 -3.327 19.072 1.00 90.81 88 ASP A N 1
ATOM 603 C CA . ASP A 1 88 ? -20.516 -4.082 18.002 1.00 90.81 88 ASP A CA 1
ATOM 604 C C . ASP A 1 88 ? -19.487 -4.853 17.151 1.00 90.81 88 ASP A C 1
ATOM 606 O O . ASP A 1 88 ? -18.395 -4.369 16.828 1.00 90.81 88 ASP A O 1
ATOM 610 N N . VAL A 1 89 ? -19.880 -6.037 16.702 1.00 93.44 89 VAL A N 1
ATOM 611 C CA . VAL A 1 89 ? -19.204 -6.834 15.690 1.00 93.44 89 VAL A CA 1
ATOM 612 C C . VAL A 1 89 ? -19.557 -6.285 14.310 1.00 93.44 89 VAL A C 1
ATOM 614 O O . VAL A 1 89 ? -20.722 -6.144 13.930 1.00 93.44 89 VAL A O 1
ATOM 617 N N . SER A 1 90 ? -18.533 -5.987 13.514 1.00 94.00 90 SER A N 1
ATOM 618 C CA . SER A 1 90 ? -18.698 -5.435 12.172 1.00 94.00 90 SER A CA 1
ATOM 619 C C . SER A 1 90 ? -17.564 -5.857 11.247 1.00 94.00 90 SER A C 1
ATOM 621 O O . SER A 1 90 ? -16.455 -6.157 11.675 1.00 94.00 90 SER A O 1
ATOM 623 N N . VAL A 1 91 ? -17.829 -5.869 9.946 1.00 95.44 91 VAL A N 1
ATOM 624 C CA . VAL A 1 91 ? -16.816 -6.138 8.922 1.00 95.44 91 VAL A CA 1
ATOM 625 C C . VAL A 1 91 ? -16.745 -4.971 7.949 1.00 95.44 91 VAL A C 1
ATOM 627 O O . VAL A 1 91 ? -17.765 -4.431 7.524 1.00 95.44 91 VAL A O 1
ATOM 630 N N . SER A 1 92 ? -15.530 -4.561 7.601 1.00 94.69 92 SER A N 1
ATOM 631 C CA . SER A 1 92 ? -15.256 -3.522 6.613 1.00 94.69 92 SER A CA 1
ATOM 632 C C . SER A 1 92 ? -14.878 -4.147 5.276 1.00 94.69 92 SER A C 1
ATOM 634 O O . SER A 1 92 ? -14.100 -5.092 5.208 1.00 94.69 92 SER A O 1
ATOM 636 N N . PHE A 1 93 ? -15.381 -3.557 4.202 1.00 94.06 93 PHE A N 1
ATOM 637 C CA . PHE A 1 93 ? -15.068 -3.883 2.813 1.00 94.06 93 PHE A CA 1
ATOM 638 C C . PHE A 1 93 ? -14.266 -2.758 2.141 1.00 94.06 93 PHE A C 1
ATOM 640 O O . PHE A 1 93 ? -14.145 -2.720 0.919 1.00 94.06 93 PHE A O 1
ATOM 647 N N . GLY A 1 94 ? -13.741 -1.809 2.921 1.00 91.12 94 GLY A N 1
ATOM 648 C CA . GLY A 1 94 ? -13.078 -0.609 2.417 1.00 91.12 94 GLY A CA 1
ATOM 649 C C . GLY A 1 94 ? -14.048 0.568 2.357 1.00 91.12 94 GLY A C 1
ATOM 650 O O . GLY A 1 94 ? -14.200 1.279 3.346 1.00 91.12 94 GLY A O 1
ATOM 651 N N . VAL A 1 95 ? -14.706 0.779 1.215 1.00 93.38 95 VAL A N 1
ATOM 652 C CA . VAL A 1 95 ? -15.668 1.885 1.008 1.00 93.38 95 VAL A CA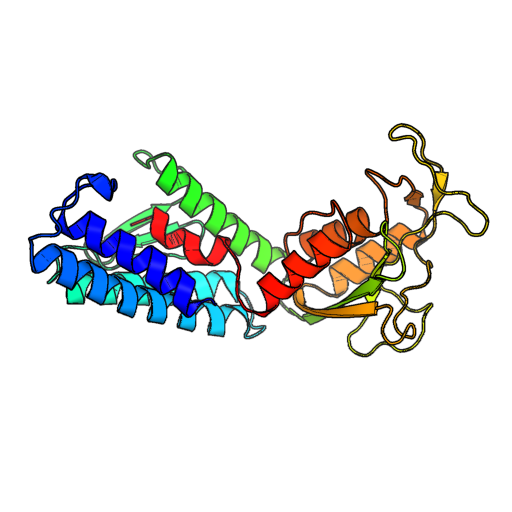 1
ATOM 653 C C . VAL A 1 95 ? -16.956 1.751 1.830 1.00 93.38 95 VAL A C 1
ATOM 655 O O . VAL A 1 95 ? -17.651 2.741 2.067 1.00 93.38 95 VAL A O 1
ATOM 658 N N . ALA A 1 96 ? -17.272 0.534 2.268 1.00 94.69 96 ALA A N 1
ATOM 659 C CA . ALA A 1 96 ? -18.459 0.203 3.042 1.00 94.69 96 ALA A CA 1
ATOM 660 C C . ALA A 1 96 ? -18.113 -0.743 4.193 1.00 94.69 96 ALA A C 1
ATOM 662 O O . ALA A 1 96 ? -17.056 -1.370 4.200 1.00 94.69 96 ALA A O 1
ATOM 663 N N . SER A 1 97 ? -19.012 -0.857 5.158 1.00 94.75 97 SER A N 1
ATOM 664 C CA . SER A 1 97 ? -18.941 -1.799 6.270 1.00 94.75 97 SER A CA 1
ATOM 665 C C . SER A 1 97 ? -20.339 -2.294 6.623 1.00 94.75 97 SER A C 1
ATOM 667 O O . SER A 1 97 ? -21.338 -1.642 6.312 1.00 94.75 97 SER A O 1
ATOM 669 N N . TYR A 1 98 ? -20.409 -3.444 7.278 1.00 95.00 98 TYR A N 1
ATOM 670 C CA . TYR A 1 98 ? -21.649 -4.008 7.783 1.00 95.00 98 TYR A CA 1
ATOM 671 C C . TYR A 1 98 ? -21.514 -4.314 9.270 1.00 95.00 98 TYR A C 1
ATOM 673 O O . TYR A 1 98 ? -20.561 -4.976 9.684 1.00 95.00 98 TYR A O 1
ATOM 681 N N . ASN A 1 99 ? -22.459 -3.816 10.061 1.00 93.94 99 ASN A N 1
ATOM 682 C CA . ASN A 1 99 ? -22.555 -4.041 11.496 1.00 93.94 99 ASN A CA 1
ATOM 683 C C . ASN A 1 99 ? -23.589 -5.141 11.763 1.00 93.94 99 ASN A C 1
ATOM 685 O O . ASN A 1 99 ? -24.760 -4.990 11.407 1.00 93.94 99 ASN A O 1
ATOM 689 N N . PHE A 1 100 ? -23.143 -6.245 12.361 1.00 94.19 100 PHE A N 1
ATOM 690 C CA . PHE A 1 100 ? -23.966 -7.435 12.565 1.00 94.19 100 PHE A CA 1
ATOM 691 C C . PHE A 1 100 ? -24.968 -7.263 13.709 1.00 94.19 100 PHE A C 1
ATOM 693 O O . PHE A 1 100 ? -26.088 -7.750 13.587 1.00 94.19 100 PHE A O 1
ATOM 700 N N . ASP A 1 101 ? -24.606 -6.538 14.770 1.00 91.56 101 ASP A N 1
ATOM 701 C CA . ASP A 1 101 ? -25.482 -6.333 15.932 1.00 91.56 101 ASP A CA 1
ATOM 702 C C . ASP A 1 101 ? -26.632 -5.374 15.625 1.00 91.56 101 ASP A C 1
ATOM 704 O O . ASP A 1 101 ? -27.765 -5.580 16.059 1.00 91.56 101 ASP A O 1
ATOM 708 N N . LYS A 1 102 ? -26.355 -4.335 14.830 1.00 91.12 102 LYS A N 1
ATOM 709 C CA . LYS A 1 102 ? -27.353 -3.335 14.424 1.00 91.12 102 LYS A CA 1
ATOM 710 C C . LYS A 1 102 ? -28.061 -3.675 13.118 1.00 91.12 102 LYS A C 1
ATOM 712 O O . LYS A 1 102 ? -29.071 -3.050 12.813 1.00 91.12 102 LYS A O 1
ATOM 717 N N . ASN A 1 103 ? -27.559 -4.648 12.354 1.00 93.69 103 ASN A N 1
ATOM 718 C CA . ASN A 1 103 ? -28.041 -4.964 11.006 1.00 93.69 103 ASN A CA 1
ATOM 719 C C . ASN A 1 103 ? -28.034 -3.718 10.092 1.00 93.69 103 ASN A C 1
ATOM 721 O O . ASN A 1 103 ? -29.003 -3.403 9.400 1.00 93.69 103 ASN A O 1
ATOM 725 N N . GLU A 1 104 ? -26.928 -2.967 10.127 1.00 93.12 104 GLU A N 1
ATOM 726 C CA . GLU A 1 104 ? -26.791 -1.687 9.429 1.00 93.12 104 GLU A CA 1
ATOM 727 C C . GLU A 1 104 ? -25.542 -1.619 8.549 1.00 93.12 104 GLU A C 1
ATOM 729 O O . GLU A 1 104 ? -24.457 -2.074 8.915 1.00 93.12 104 GLU A O 1
ATOM 734 N N . TRP A 1 105 ? -25.683 -0.944 7.406 1.00 93.75 105 TRP A N 1
ATOM 735 C CA . TRP A 1 105 ? -24.569 -0.612 6.520 1.00 93.75 105 TRP A CA 1
ATOM 736 C C . TRP A 1 105 ? -23.967 0.753 6.852 1.00 93.75 105 TRP A C 1
ATOM 738 O O . TRP A 1 105 ? -24.678 1.761 6.923 1.00 93.75 105 TRP A O 1
ATOM 748 N N . GLY A 1 106 ? -22.646 0.799 6.992 1.00 92.56 106 GLY A N 1
ATOM 749 C CA . GLY A 1 106 ? -21.836 2.014 6.944 1.00 92.56 106 GLY A CA 1
ATOM 750 C C . GLY A 1 106 ? -21.201 2.178 5.563 1.00 92.56 106 GLY A C 1
ATOM 751 O O . GLY A 1 106 ? -20.920 1.195 4.883 1.00 92.56 106 GLY A O 1
ATOM 752 N N . TYR A 1 107 ? -20.995 3.414 5.112 1.00 93.06 107 TYR A N 1
ATOM 753 C CA . TYR A 1 107 ? -20.316 3.690 3.843 1.00 93.06 107 TYR A CA 1
ATOM 754 C C . TYR A 1 107 ? -19.787 5.121 3.779 1.00 93.06 107 TYR A C 1
ATOM 756 O O . TYR A 1 107 ? -20.225 5.996 4.536 1.00 93.06 107 TYR A O 1
ATOM 764 N N . LEU A 1 108 ? -18.846 5.357 2.862 1.00 91.88 108 LEU A N 1
ATOM 765 C CA . LEU A 1 108 ? -18.263 6.672 2.605 1.00 91.88 108 LEU A CA 1
ATOM 766 C C . LEU A 1 108 ? -19.352 7.723 2.341 1.00 91.88 108 LEU A C 1
ATOM 768 O O . LEU A 1 108 ? -20.166 7.573 1.433 1.00 91.88 108 LEU A O 1
ATOM 772 N N . GLY A 1 109 ? -19.352 8.804 3.121 1.00 89.38 109 GLY A N 1
ATOM 773 C CA . GLY A 1 109 ? -20.302 9.906 2.960 1.00 89.38 109 GLY A CA 1
ATOM 774 C C . GLY A 1 109 ? -21.720 9.622 3.468 1.00 89.38 109 GLY A C 1
ATOM 775 O O . GLY A 1 109 ? -22.610 10.439 3.226 1.00 89.38 109 GLY A O 1
ATOM 776 N N . LYS A 1 110 ? -21.958 8.510 4.185 1.00 91.62 110 LYS A N 1
ATOM 777 C CA . LYS A 1 110 ? -23.242 8.275 4.866 1.00 91.62 110 LYS A CA 1
ATOM 778 C C . LYS A 1 110 ? -23.554 9.456 5.795 1.00 91.62 110 LYS A C 1
ATOM 780 O O . LYS A 1 110 ? -22.693 9.961 6.520 1.00 91.62 110 LYS A O 1
ATOM 785 N N . ARG A 1 111 ? -24.805 9.926 5.760 1.00 88.44 111 ARG A N 1
ATOM 786 C CA . ARG A 1 111 ? -25.265 11.041 6.598 1.00 88.44 111 ARG A CA 1
ATOM 787 C C . ARG A 1 111 ? -25.118 10.660 8.073 1.00 88.44 111 ARG A C 1
ATOM 789 O O . ARG A 1 111 ? -25.626 9.624 8.483 1.00 88.44 111 ARG A O 1
ATOM 796 N N . GLY A 1 112 ? -24.444 11.509 8.846 1.00 86.19 112 GLY A N 1
ATOM 797 C CA . GLY A 1 112 ? -24.124 11.248 10.254 1.00 86.19 112 GLY A CA 1
ATOM 798 C C . GLY A 1 112 ? -22.702 10.734 10.497 1.00 86.19 112 GLY A C 1
ATOM 799 O O . GLY A 1 112 ? -22.279 10.716 11.648 1.00 86.19 112 GLY A O 1
ATOM 800 N N . ASN A 1 113 ? -21.941 10.394 9.448 1.00 88.00 113 ASN A N 1
ATOM 801 C CA . ASN A 1 113 ? -20.528 10.053 9.603 1.00 88.00 113 ASN A CA 1
ATOM 802 C C . ASN A 1 113 ? -19.720 11.247 10.128 1.00 88.00 113 ASN A C 1
ATOM 804 O O . ASN A 1 113 ? -19.836 12.370 9.625 1.00 88.00 113 ASN A O 1
ATOM 808 N N . SER A 1 114 ? -18.823 10.977 11.071 1.00 88.62 114 SER A N 1
ATOM 809 C CA . SER A 1 114 ? -17.792 11.928 11.481 1.00 88.62 114 SER A CA 1
ATOM 810 C C . SER A 1 114 ? -16.727 12.116 10.388 1.00 88.62 114 SER A C 1
ATOM 812 O O . SER A 1 114 ? -16.594 11.316 9.455 1.00 88.62 114 SER A O 1
ATOM 814 N N . ALA A 1 115 ? -15.923 13.179 10.505 1.00 87.62 115 ALA A N 1
ATOM 815 C CA . ALA A 1 115 ? -14.817 13.431 9.580 1.00 87.62 115 ALA A CA 1
ATOM 816 C C . ALA A 1 115 ? -13.793 12.280 9.566 1.00 87.62 115 ALA A C 1
ATOM 818 O O . ALA A 1 115 ? -13.300 11.914 8.500 1.00 87.62 115 ALA A O 1
ATOM 819 N N . ILE A 1 116 ? -13.516 11.675 10.728 1.00 85.75 116 ILE A N 1
ATOM 820 C CA . ILE A 1 116 ? -12.565 10.563 10.843 1.00 85.75 116 ILE A CA 1
ATOM 821 C C . ILE A 1 116 ? -13.125 9.265 10.244 1.00 85.75 116 ILE A C 1
ATOM 823 O O . ILE A 1 116 ? -12.400 8.573 9.538 1.00 85.75 116 ILE A O 1
ATOM 827 N N . GLN A 1 117 ? -14.429 9.001 10.388 1.00 87.88 117 GLN A N 1
ATOM 828 C CA . GLN A 1 117 ? -15.088 7.873 9.715 1.00 87.88 117 GLN A CA 1
ATOM 829 C C . GLN A 1 117 ? -15.033 8.019 8.191 1.00 87.88 117 GLN A C 1
ATOM 831 O O . GLN A 1 117 ? -14.699 7.076 7.480 1.00 87.88 117 GLN A O 1
ATOM 836 N N . ASN A 1 118 ? -15.295 9.216 7.658 1.00 89.75 118 ASN A N 1
ATOM 837 C CA . ASN A 1 118 ? -15.158 9.448 6.218 1.00 89.75 118 ASN A CA 1
ATOM 838 C C . ASN A 1 118 ? -13.703 9.331 5.739 1.00 89.75 118 ASN A C 1
ATOM 840 O O . ASN A 1 118 ? -13.474 8.870 4.623 1.00 89.75 118 ASN A O 1
ATOM 844 N N . MET A 1 119 ? -12.720 9.689 6.572 1.00 88.44 119 MET A N 1
ATOM 845 C CA . MET A 1 119 ? -11.309 9.427 6.276 1.00 88.44 119 MET A CA 1
ATOM 846 C C . MET A 1 119 ? -11.022 7.921 6.221 1.00 88.44 119 MET A C 1
ATOM 848 O O . MET A 1 119 ? -10.395 7.466 5.266 1.00 88.44 119 MET A O 1
ATOM 852 N N . GLY A 1 120 ? -11.532 7.145 7.182 1.00 89.62 120 GLY A N 1
ATOM 853 C CA . GLY A 1 120 ? -11.445 5.685 7.194 1.00 89.62 120 GLY A CA 1
ATOM 854 C C . GLY A 1 120 ? -12.024 5.063 5.927 1.00 89.62 120 GLY A C 1
ATOM 855 O O . GLY A 1 120 ? -11.301 4.416 5.170 1.00 89.62 120 GLY A O 1
ATOM 856 N N . TYR A 1 121 ? -13.292 5.334 5.614 1.00 91.44 121 TYR A N 1
ATOM 857 C CA . TYR A 1 121 ? -13.902 4.862 4.367 1.00 91.44 121 TYR A CA 1
ATOM 858 C C . TYR A 1 121 ? -13.184 5.373 3.108 1.00 91.44 121 TYR A C 1
ATOM 860 O O . TYR A 1 121 ? -13.144 4.663 2.106 1.00 91.44 121 TYR A O 1
ATOM 868 N N . GLY A 1 122 ? -12.586 6.568 3.137 1.00 90.81 122 GLY A N 1
ATOM 869 C CA . GLY A 1 122 ? -11.794 7.104 2.027 1.00 90.81 122 GLY A CA 1
ATOM 870 C C . GLY A 1 122 ? -10.508 6.309 1.786 1.00 90.81 122 GLY A C 1
ATOM 871 O O . GLY A 1 122 ? -10.211 5.934 0.652 1.00 90.81 122 GLY A O 1
ATOM 872 N N . LEU A 1 123 ? -9.776 5.978 2.853 1.00 91.38 123 LEU A N 1
ATOM 873 C CA . LEU A 1 123 ? -8.614 5.084 2.788 1.00 91.38 123 LEU A CA 1
ATOM 874 C C . LEU A 1 123 ? -9.028 3.667 2.353 1.00 91.38 123 LEU A C 1
ATOM 876 O O . LEU A 1 123 ? -8.350 3.042 1.540 1.00 91.38 123 LEU A O 1
ATOM 880 N N . GLY A 1 124 ? -10.174 3.181 2.828 1.00 91.81 124 GLY A N 1
ATOM 881 C CA . GLY A 1 124 ? -10.755 1.920 2.377 1.00 91.81 124 GLY A CA 1
ATOM 882 C C . GLY A 1 124 ? -11.101 1.926 0.883 1.00 91.81 124 GLY A C 1
ATOM 883 O O . GLY A 1 124 ? -10.750 0.995 0.161 1.00 91.81 124 GLY A O 1
ATOM 884 N N . ALA A 1 125 ? -11.697 3.010 0.382 1.00 92.56 125 ALA A N 1
ATOM 885 C CA . ALA A 1 125 ? -11.995 3.182 -1.037 1.00 92.56 125 ALA A CA 1
ATOM 886 C C . ALA A 1 125 ? -10.719 3.193 -1.893 1.00 92.56 125 ALA A C 1
ATOM 888 O O . ALA A 1 125 ? -10.694 2.595 -2.967 1.00 92.56 125 ALA A O 1
ATOM 889 N N . LEU A 1 126 ? -9.628 3.801 -1.412 1.00 91.81 126 LEU A N 1
ATOM 890 C CA . LEU A 1 126 ? -8.327 3.741 -2.086 1.00 91.81 126 LEU A CA 1
ATOM 891 C C . LEU A 1 126 ? -7.764 2.313 -2.156 1.00 91.81 126 LEU A C 1
ATOM 893 O O . LEU A 1 126 ? -7.132 1.965 -3.156 1.00 91.81 126 LEU A O 1
ATOM 897 N N . ALA A 1 127 ? -8.001 1.471 -1.145 1.00 91.88 127 ALA A N 1
ATOM 898 C CA . ALA A 1 127 ? -7.658 0.049 -1.219 1.00 91.88 127 ALA A CA 1
ATOM 899 C C . ALA A 1 127 ? -8.491 -0.676 -2.285 1.00 91.88 127 ALA A C 1
ATOM 901 O O . ALA A 1 127 ? -7.921 -1.400 -3.102 1.00 91.88 127 ALA A O 1
ATOM 902 N N . ASN A 1 128 ? -9.802 -0.418 -2.348 1.00 94.31 128 ASN A N 1
ATOM 903 C CA . ASN A 1 128 ? -10.655 -0.988 -3.395 1.00 94.31 128 ASN A CA 1
ATOM 904 C C . ASN A 1 128 ? -10.198 -0.544 -4.798 1.00 94.31 128 ASN A C 1
ATOM 906 O O . ASN A 1 128 ? -10.084 -1.368 -5.703 1.00 94.31 128 ASN A O 1
ATOM 910 N N . VAL A 1 129 ? -9.870 0.742 -4.981 1.00 93.81 129 VAL A N 1
ATOM 911 C CA . VAL A 1 129 ? -9.312 1.265 -6.241 1.00 93.81 129 VAL A CA 1
ATOM 912 C C . VAL A 1 129 ? -7.980 0.595 -6.568 1.00 93.81 129 VAL A C 1
ATOM 914 O O . VAL A 1 129 ? -7.751 0.232 -7.719 1.00 93.81 129 VAL A O 1
ATOM 917 N N . SER A 1 130 ? -7.114 0.390 -5.573 1.00 92.38 130 SER A N 1
ATOM 918 C CA . SER A 1 130 ? -5.835 -0.303 -5.762 1.00 92.38 130 SER A CA 1
ATOM 919 C C . SER A 1 130 ? -6.039 -1.724 -6.289 1.00 92.38 130 SER A C 1
ATOM 921 O O . SER A 1 130 ? -5.372 -2.111 -7.245 1.00 92.38 130 SER A O 1
ATOM 923 N N . ASP A 1 131 ? -7.004 -2.467 -5.740 1.00 93.38 131 ASP A N 1
ATOM 924 C CA . ASP A 1 131 ? -7.348 -3.811 -6.218 1.00 93.38 131 ASP A CA 1
ATOM 925 C C . ASP A 1 131 ? -7.916 -3.793 -7.647 1.00 93.38 131 ASP A C 1
ATOM 927 O O . ASP A 1 131 ? -7.524 -4.608 -8.483 1.00 93.38 131 ASP A O 1
ATOM 931 N N . VAL A 1 132 ? -8.787 -2.830 -7.973 1.00 94.56 132 VAL A N 1
ATOM 932 C CA . VAL A 1 132 ? -9.317 -2.660 -9.340 1.00 94.56 132 VAL A CA 1
ATOM 933 C C . VAL A 1 132 ? -8.198 -2.350 -10.340 1.00 94.56 132 VAL A C 1
ATOM 935 O O . VAL A 1 132 ? -8.194 -2.871 -11.459 1.00 94.56 132 VAL A O 1
ATOM 938 N N . LEU A 1 133 ? -7.238 -1.508 -9.952 1.00 94.81 133 LEU A N 1
ATOM 939 C CA . LEU A 1 133 ? -6.098 -1.151 -10.794 1.00 94.81 133 LEU A CA 1
ATOM 940 C C . LEU A 1 133 ? -5.116 -2.317 -10.959 1.00 94.81 133 LEU A C 1
ATOM 942 O O . LEU A 1 133 ? -4.611 -2.505 -12.067 1.00 94.81 133 LEU A O 1
ATOM 946 N N . ALA A 1 134 ? -4.911 -3.128 -9.916 1.00 93.12 134 ALA A N 1
ATOM 947 C CA . ALA A 1 134 ? -4.177 -4.392 -10.001 1.00 93.12 134 ALA A CA 1
ATOM 948 C C . ALA A 1 134 ? -4.868 -5.383 -10.960 1.00 93.12 134 ALA A C 1
ATOM 950 O O . ALA A 1 134 ? -4.213 -6.083 -11.736 1.00 93.12 134 ALA A O 1
ATOM 951 N N . GLY A 1 135 ? -6.202 -5.358 -11.007 1.00 92.50 135 GLY A N 1
ATOM 952 C CA . GLY A 1 135 ? -7.009 -6.151 -11.928 1.00 92.50 135 GLY A CA 1
ATOM 953 C C . GLY A 1 135 ? -7.036 -7.638 -11.567 1.00 92.50 135 GLY A C 1
ATOM 954 O O . GLY A 1 135 ? -6.773 -8.032 -10.436 1.00 92.50 135 GLY A O 1
ATOM 955 N N . PHE A 1 136 ? -7.374 -8.483 -12.546 1.00 92.00 136 PHE A N 1
ATOM 956 C CA . PHE A 1 136 ? -7.652 -9.908 -12.307 1.00 92.00 136 PHE A CA 1
ATOM 957 C C . PHE A 1 136 ? -6.429 -10.826 -12.297 1.00 92.00 136 PHE A C 1
ATOM 959 O O . PHE A 1 136 ? -6.538 -11.999 -11.949 1.00 92.00 136 PHE A O 1
ATOM 966 N N . LYS A 1 137 ? -5.273 -10.309 -12.716 1.00 89.88 137 LYS A N 1
ATOM 967 C CA . LYS A 1 137 ? -4.009 -11.048 -12.800 1.00 89.88 137 LYS A CA 1
ATOM 968 C C . LYS A 1 137 ? -2.908 -10.235 -12.118 1.00 89.88 137 LYS A C 1
ATOM 970 O O . LYS A 1 137 ? -2.036 -9.710 -12.814 1.00 89.88 137 LYS A O 1
ATOM 975 N N . PRO A 1 138 ? -2.992 -10.048 -10.788 1.00 89.44 138 PRO A N 1
ATOM 976 C CA . PRO A 1 138 ? -1.922 -9.404 -10.043 1.00 89.44 138 PRO A CA 1
ATOM 977 C C . PRO A 1 138 ? -0.610 -10.160 -10.279 1.00 89.44 138 PRO A C 1
ATOM 979 O O . PRO A 1 138 ? -0.565 -11.387 -10.229 1.00 89.44 138 PRO A O 1
ATOM 982 N N . GLY A 1 139 ? 0.441 -9.411 -10.582 1.00 92.69 139 GLY A N 1
ATOM 983 C CA . GLY A 1 139 ? 1.796 -9.914 -10.743 1.00 92.69 139 GLY A CA 1
ATOM 984 C C . GLY A 1 139 ? 2.771 -9.139 -9.869 1.00 92.69 139 GLY A C 1
ATOM 985 O O . GLY A 1 139 ? 2.375 -8.396 -8.966 1.00 92.69 139 GLY A O 1
ATOM 986 N N . GLU A 1 140 ? 4.051 -9.303 -10.175 1.00 94.75 140 GLU A N 1
ATOM 987 C CA . GLU A 1 140 ? 5.150 -8.696 -9.438 1.00 94.75 140 GLU A CA 1
ATOM 988 C C . GLU A 1 140 ? 6.129 -8.010 -10.393 1.00 94.75 140 GLU A C 1
ATOM 990 O O . GLU A 1 140 ? 6.510 -8.562 -11.430 1.00 94.75 140 GLU A O 1
ATOM 995 N N . VAL A 1 141 ? 6.536 -6.794 -10.035 1.00 96.19 141 VAL A N 1
ATOM 996 C CA . VAL A 1 141 ? 7.585 -6.029 -10.718 1.00 96.19 141 VAL A CA 1
ATOM 997 C C . VAL A 1 141 ? 8.728 -5.761 -9.745 1.00 96.19 141 VAL A C 1
ATOM 999 O O . VAL A 1 141 ? 8.497 -5.622 -8.549 1.00 96.19 141 VAL A O 1
ATOM 1002 N N . GLN A 1 142 ? 9.956 -5.640 -10.239 1.00 97.25 142 GLN A N 1
ATOM 1003 C CA . GLN A 1 142 ? 11.096 -5.246 -9.416 1.00 97.25 142 GLN A CA 1
ATOM 1004 C C . GLN A 1 142 ? 11.359 -3.750 -9.578 1.00 97.25 142 GLN A C 1
ATOM 1006 O O . GLN A 1 142 ? 11.527 -3.259 -10.697 1.00 97.25 142 GLN A O 1
ATOM 1011 N N . LEU A 1 143 ? 11.404 -3.032 -8.456 1.00 97.50 143 LEU A N 1
ATOM 1012 C CA . LEU A 1 143 ? 11.908 -1.668 -8.389 1.00 97.50 143 LEU A CA 1
ATOM 1013 C C . LEU A 1 143 ? 13.411 -1.715 -8.104 1.00 97.50 143 LEU A C 1
ATOM 1015 O O . LEU A 1 143 ? 13.835 -2.191 -7.051 1.00 97.50 143 LEU A O 1
ATOM 1019 N N . ASN A 1 144 ? 14.193 -1.181 -9.036 1.00 9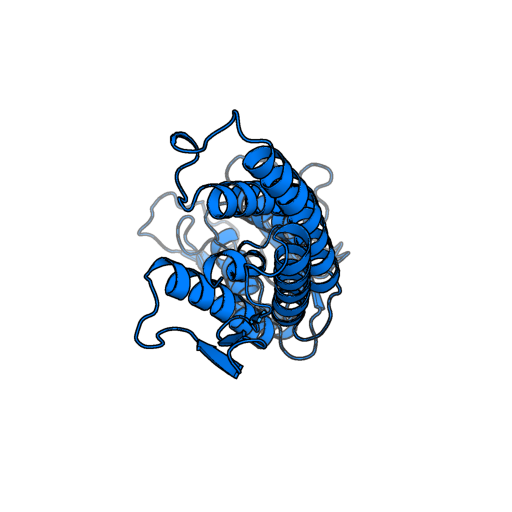6.75 144 ASN A N 1
ATOM 1020 C CA . ASN A 1 144 ? 15.620 -0.941 -8.866 1.00 96.75 144 ASN A CA 1
ATOM 1021 C C . ASN A 1 144 ? 15.822 0.518 -8.474 1.00 96.75 144 ASN A C 1
ATOM 1023 O O . ASN A 1 144 ? 15.233 1.414 -9.084 1.00 96.75 144 ASN A O 1
ATOM 1027 N N . THR A 1 145 ? 16.645 0.754 -7.463 1.00 96.00 145 THR A N 1
ATOM 1028 C CA . THR A 1 145 ? 17.003 2.085 -6.983 1.00 96.00 145 THR A CA 1
ATOM 1029 C C . THR A 1 145 ? 18.514 2.189 -6.918 1.00 96.00 145 THR A C 1
ATOM 1031 O O . THR A 1 145 ? 19.128 1.613 -6.027 1.00 96.00 145 THR A O 1
ATOM 1034 N N . GLU A 1 146 ? 19.103 2.886 -7.882 1.00 93.75 146 GLU A N 1
ATOM 1035 C CA . GLU A 1 146 ? 20.532 3.200 -7.861 1.00 93.75 146 GLU A CA 1
ATOM 1036 C C . GLU A 1 146 ? 20.823 4.158 -6.696 1.00 93.75 146 GLU A C 1
ATOM 1038 O O . GLU A 1 146 ? 20.038 5.073 -6.424 1.00 93.75 146 GLU A O 1
ATOM 1043 N N . ASN A 1 147 ? 21.919 3.898 -5.983 1.00 90.81 147 ASN A N 1
ATOM 1044 C CA . ASN A 1 147 ? 22.322 4.620 -4.775 1.00 90.81 147 ASN A CA 1
ATOM 1045 C C . ASN A 1 147 ? 23.766 5.166 -4.835 1.00 90.81 147 ASN A C 1
ATOM 1047 O O . ASN A 1 147 ? 24.287 5.593 -3.805 1.00 90.81 147 ASN A O 1
ATOM 1051 N N . SER A 1 148 ? 24.406 5.183 -6.011 1.00 83.75 148 SER A N 1
ATOM 1052 C CA . SER A 1 148 ? 25.784 5.678 -6.173 1.00 83.75 148 SER A CA 1
ATOM 1053 C C . SER A 1 148 ? 25.924 7.193 -6.005 1.00 83.75 148 SER A C 1
ATOM 1055 O O . SER A 1 148 ? 27.031 7.693 -5.799 1.00 83.75 148 SER A O 1
ATOM 1057 N N . ASP A 1 149 ? 24.822 7.943 -6.080 1.00 81.25 149 ASP A N 1
ATOM 1058 C CA . ASP A 1 149 ? 24.795 9.366 -5.763 1.00 81.25 149 ASP A CA 1
ATOM 1059 C C . ASP A 1 149 ? 23.508 9.790 -5.029 1.00 81.25 149 ASP A C 1
ATOM 1061 O O . ASP A 1 149 ? 22.591 9.002 -4.789 1.00 81.25 149 ASP A O 1
ATOM 1065 N N . ALA A 1 150 ? 23.464 11.060 -4.619 1.00 75.56 150 ALA A N 1
ATOM 1066 C CA . ALA A 1 150 ? 22.355 11.613 -3.847 1.00 75.56 150 ALA A CA 1
ATOM 1067 C C . ALA A 1 150 ? 21.069 11.840 -4.662 1.00 75.56 150 ALA A C 1
ATOM 1069 O O . ALA A 1 150 ? 20.026 12.042 -4.052 1.00 75.56 150 ALA A O 1
ATOM 1070 N N . ILE A 1 151 ? 21.131 11.848 -5.998 1.00 79.62 151 ILE A N 1
ATOM 1071 C CA . ILE A 1 151 ? 19.969 11.996 -6.888 1.00 79.62 151 ILE A CA 1
ATOM 1072 C C . ILE A 1 151 ? 19.343 10.616 -7.113 1.00 79.62 151 ILE A C 1
ATOM 1074 O O . ILE A 1 151 ? 18.121 10.462 -7.019 1.00 79.62 151 ILE A O 1
ATOM 1078 N N . GLY A 1 152 ? 20.196 9.620 -7.354 1.00 87.00 152 GLY A N 1
ATOM 1079 C CA . GLY A 1 152 ? 19.838 8.245 -7.641 1.00 87.00 152 GLY A CA 1
ATOM 1080 C C . GLY A 1 152 ? 19.059 8.085 -8.948 1.00 87.00 152 GLY A C 1
ATOM 1081 O O . GLY A 1 152 ? 18.665 9.039 -9.629 1.00 87.00 152 GLY A O 1
ATOM 1082 N N . HIS A 1 153 ? 18.723 6.838 -9.253 1.00 93.19 153 HIS A N 1
ATOM 1083 C CA . HIS A 1 153 ? 17.832 6.488 -10.354 1.00 93.19 153 HIS A CA 1
ATOM 1084 C C . HIS A 1 153 ? 16.818 5.446 -9.912 1.00 93.19 153 HIS A C 1
ATOM 1086 O O . HIS A 1 153 ? 17.112 4.596 -9.077 1.00 93.19 153 HIS A O 1
ATOM 1092 N N . SER A 1 154 ? 15.613 5.488 -10.479 1.00 96.00 154 SER A N 1
ATOM 1093 C CA . SER A 1 154 ? 14.617 4.440 -10.255 1.00 96.00 154 SER A CA 1
ATOM 1094 C C . SER A 1 154 ? 14.150 3.840 -11.570 1.00 96.00 154 SER A C 1
ATOM 1096 O O . SER A 1 154 ? 13.831 4.561 -12.517 1.00 96.00 154 SER A O 1
ATOM 1098 N N . ALA A 1 155 ? 14.079 2.515 -11.609 1.00 97.44 155 ALA A N 1
ATOM 1099 C CA . ALA A 1 155 ? 13.620 1.774 -12.772 1.00 97.44 155 ALA A CA 1
ATOM 1100 C C . ALA A 1 155 ? 12.724 0.605 -12.359 1.00 97.44 155 ALA A C 1
ATOM 1102 O O . ALA A 1 155 ? 12.926 -0.007 -11.312 1.00 97.44 155 ALA A O 1
ATOM 1103 N N . LEU A 1 156 ? 11.749 0.287 -13.205 1.00 98.12 156 LEU A N 1
ATOM 1104 C CA . LEU A 1 156 ? 10.903 -0.894 -13.085 1.00 98.12 156 LEU A CA 1
ATOM 1105 C C . LEU A 1 156 ? 11.322 -1.927 -14.123 1.00 98.12 156 LEU A C 1
ATOM 1107 O O . LEU A 1 156 ? 11.319 -1.657 -15.327 1.00 98.12 156 LEU A O 1
ATOM 1111 N N . THR A 1 157 ? 11.633 -3.125 -13.653 1.00 97.75 157 THR A N 1
ATOM 1112 C CA . THR A 1 157 ? 12.029 -4.270 -14.477 1.00 97.75 157 THR A CA 1
ATOM 1113 C C . THR A 1 157 ? 11.176 -5.479 -14.139 1.00 97.75 157 THR A C 1
ATOM 1115 O O . THR A 1 157 ? 10.532 -5.532 -13.090 1.00 97.75 157 THR A O 1
ATOM 1118 N N . LYS A 1 158 ? 11.202 -6.500 -14.997 1.00 96.25 158 LYS A N 1
ATOM 1119 C CA . LYS A 1 158 ? 10.754 -7.825 -14.563 1.00 96.25 158 LYS A CA 1
ATOM 1120 C C . LYS A 1 158 ? 11.615 -8.287 -13.383 1.00 96.25 158 LYS A C 1
ATOM 1122 O O . LYS A 1 158 ? 12.778 -7.890 -13.261 1.00 96.25 158 LYS A O 1
ATOM 1127 N N . VAL A 1 159 ? 11.028 -9.098 -12.508 1.00 94.38 159 VAL A N 1
ATOM 1128 C CA . VAL A 1 159 ? 11.770 -9.755 -11.427 1.00 94.38 159 VAL A CA 1
ATOM 1129 C C . VAL A 1 159 ? 12.899 -10.587 -12.036 1.00 94.38 159 VAL A C 1
ATOM 1131 O O . VAL A 1 159 ? 12.712 -11.215 -13.079 1.00 94.38 159 VAL A O 1
ATOM 1134 N N . SER A 1 160 ? 14.079 -10.530 -11.415 1.00 91.75 160 SER A N 1
ATOM 1135 C CA . SER A 1 160 ? 15.287 -11.237 -11.869 1.00 91.75 160 SER A CA 1
ATOM 1136 C C . SER A 1 160 ? 15.862 -10.787 -13.222 1.00 91.75 160 SER A C 1
ATOM 1138 O O . SER A 1 160 ? 16.652 -11.515 -13.819 1.00 91.75 160 SER A O 1
ATOM 1140 N N . GLU A 1 161 ? 15.520 -9.589 -13.704 1.00 95.19 161 GLU A N 1
ATOM 1141 C CA . GLU A 1 161 ? 16.170 -9.003 -14.882 1.00 95.19 161 GLU A CA 1
ATOM 1142 C C . GLU A 1 161 ? 17.684 -8.812 -14.668 1.00 95.19 161 GLU A C 1
ATOM 1144 O O . GLU A 1 161 ? 18.129 -8.390 -13.596 1.00 95.19 161 GLU A O 1
ATOM 1149 N N . THR A 1 162 ? 18.473 -9.090 -15.708 1.00 93.38 162 THR A N 1
ATOM 1150 C CA . THR A 1 162 ? 19.943 -8.990 -15.695 1.00 93.38 162 THR A CA 1
ATOM 1151 C C . THR A 1 162 ? 20.489 -8.043 -16.761 1.00 93.38 162 THR A C 1
ATOM 1153 O O . THR A 1 162 ? 21.630 -7.589 -16.648 1.00 93.38 162 THR A O 1
ATOM 1156 N N . ASN A 1 163 ? 19.689 -7.692 -17.771 1.00 94.00 163 ASN A N 1
ATOM 1157 C CA . ASN A 1 163 ? 20.075 -6.766 -18.821 1.00 94.00 163 ASN A CA 1
ATOM 1158 C C . ASN A 1 163 ? 19.861 -5.302 -18.372 1.00 94.00 163 ASN A C 1
ATOM 1160 O O . ASN A 1 163 ? 18.720 -4.900 -18.119 1.00 94.00 163 ASN A O 1
ATOM 1164 N N . PRO A 1 164 ? 20.921 -4.467 -18.330 1.00 91.69 164 PRO A N 1
ATOM 1165 C CA . PRO A 1 164 ? 20.837 -3.064 -17.921 1.00 91.69 164 PRO A CA 1
ATOM 1166 C C . PRO A 1 164 ? 19.975 -2.158 -18.816 1.00 91.69 164 PRO A C 1
ATOM 1168 O O . PRO A 1 164 ? 19.629 -1.052 -18.397 1.00 91.69 164 PRO A O 1
ATOM 1171 N N . HIS A 1 165 ? 19.634 -2.620 -20.020 1.00 90.81 165 HIS A N 1
ATOM 1172 C CA . HIS A 1 165 ? 18.829 -1.909 -21.019 1.00 90.81 165 HIS A CA 1
ATOM 1173 C C . HIS A 1 165 ? 17.457 -2.556 -21.250 1.00 90.81 165 HIS A C 1
ATOM 1175 O O . HIS A 1 165 ? 16.751 -2.220 -22.194 1.00 90.81 165 HIS A O 1
ATOM 1181 N N . ASN A 1 166 ? 17.057 -3.511 -20.404 1.00 94.06 166 ASN A N 1
ATOM 1182 C CA . ASN A 1 166 ? 15.716 -4.077 -20.461 1.00 94.06 166 ASN A CA 1
ATOM 1183 C C . ASN A 1 166 ? 14.897 -3.572 -19.276 1.00 94.06 166 ASN A C 1
ATOM 1185 O O . ASN A 1 166 ? 15.099 -3.985 -18.136 1.00 94.06 166 ASN A O 1
ATOM 1189 N N . SER A 1 167 ? 13.982 -2.641 -19.521 1.00 95.31 167 SER A N 1
ATOM 1190 C CA . SER A 1 167 ? 13.112 -2.109 -18.476 1.00 95.31 167 SER A CA 1
ATOM 1191 C C . SER A 1 167 ? 11.694 -1.918 -18.986 1.00 95.31 167 SER A C 1
ATOM 1193 O O . SER A 1 167 ? 11.458 -1.710 -20.174 1.00 95.31 167 SER A O 1
ATOM 1195 N N . LEU A 1 168 ? 10.733 -2.006 -18.068 1.00 96.75 168 LEU A N 1
ATOM 1196 C CA . LEU A 1 168 ? 9.370 -1.574 -18.345 1.00 96.75 168 LEU A CA 1
ATOM 1197 C C . LEU A 1 168 ? 9.301 -0.046 -18.275 1.00 96.75 168 LEU A C 1
ATOM 1199 O O . LEU A 1 168 ? 8.695 0.591 -19.132 1.00 96.75 168 LEU A O 1
ATOM 1203 N N . VAL A 1 169 ? 9.936 0.540 -17.256 1.00 97.62 169 VAL A N 1
ATOM 1204 C CA . VAL A 1 169 ? 10.020 1.991 -17.068 1.00 97.62 169 VAL A CA 1
ATOM 1205 C C . VAL A 1 169 ? 11.409 2.347 -16.558 1.00 97.62 169 VAL A C 1
ATOM 1207 O O . VAL A 1 169 ? 11.783 1.917 -15.470 1.00 97.62 169 VAL A O 1
ATOM 1210 N N . SER A 1 170 ? 12.150 3.161 -17.300 1.00 95.88 170 SER A N 1
ATOM 1211 C CA . SER A 1 170 ? 13.438 3.709 -16.872 1.00 95.88 170 SER A CA 1
ATOM 1212 C C . SER A 1 170 ? 13.673 5.036 -17.582 1.00 95.88 170 SER A C 1
ATOM 1214 O O . SER A 1 170 ? 14.263 5.106 -18.658 1.00 95.88 170 SER A O 1
ATOM 1216 N N . VAL A 1 171 ? 13.138 6.109 -16.996 1.00 94.00 171 VAL A N 1
ATOM 1217 C CA . VAL A 1 171 ? 13.125 7.421 -17.648 1.00 94.00 171 VAL A CA 1
ATOM 1218 C C . VAL A 1 171 ? 14.347 8.245 -17.279 1.00 94.00 171 VAL A C 1
ATOM 1220 O O . VAL A 1 171 ? 14.591 8.483 -16.102 1.00 94.00 171 VAL A O 1
ATOM 1223 N N . GLY A 1 172 ? 15.052 8.757 -18.280 1.00 90.88 172 GLY A N 1
ATOM 1224 C CA . GLY A 1 172 ? 16.176 9.674 -18.110 1.00 90.88 172 GLY A CA 1
ATOM 1225 C C . GLY A 1 172 ? 16.185 10.779 -19.168 1.00 90.88 172 GLY A C 1
ATOM 1226 O O . GLY A 1 172 ? 15.351 10.774 -20.081 1.00 90.88 172 GLY A O 1
ATOM 1227 N N . PRO A 1 173 ? 17.104 11.754 -19.056 1.00 87.62 173 PRO A N 1
ATOM 1228 C CA . PRO A 1 173 ? 17.349 12.697 -20.144 1.00 87.62 173 PRO A CA 1
ATOM 1229 C C . PRO A 1 173 ? 17.817 11.944 -21.400 1.00 87.62 173 PRO A C 1
ATOM 1231 O O . PRO A 1 173 ? 18.348 10.844 -21.297 1.00 87.62 173 PRO A O 1
ATOM 1234 N N . ASP A 1 174 ? 17.649 12.515 -22.594 1.00 82.25 174 ASP A N 1
ATOM 1235 C CA . ASP A 1 174 ? 18.201 11.889 -23.804 1.00 82.25 174 ASP A CA 1
ATOM 1236 C C . ASP A 1 174 ? 19.728 11.696 -23.688 1.00 82.25 174 ASP A C 1
ATOM 1238 O O . ASP A 1 174 ? 20.394 12.507 -23.028 1.00 82.25 174 ASP A O 1
ATOM 1242 N N . PRO A 1 175 ? 20.315 10.665 -24.331 1.00 65.31 175 PRO A N 1
ATOM 1243 C CA . PRO A 1 175 ? 21.757 10.419 -24.301 1.00 65.31 175 PRO A CA 1
ATOM 1244 C C . PRO A 1 175 ? 22.569 11.676 -24.665 1.00 65.31 175 PRO A C 1
ATOM 1246 O O . PRO A 1 175 ? 22.365 12.285 -25.713 1.00 65.31 175 PRO A O 1
ATOM 1249 N N . GLY A 1 176 ? 23.482 12.092 -23.778 1.00 62.16 176 GLY A N 1
ATOM 1250 C CA . GLY A 1 176 ? 24.261 13.337 -23.915 1.00 62.16 176 GLY A CA 1
ATOM 1251 C C . GLY A 1 176 ? 23.579 14.602 -23.360 1.00 62.16 176 GLY A C 1
ATOM 1252 O O . GLY A 1 176 ? 24.178 15.681 -23.333 1.00 62.16 176 GLY A O 1
ATOM 1253 N N . GLY A 1 177 ? 22.345 14.493 -22.868 1.00 61.12 177 GLY A N 1
ATOM 1254 C CA . GLY A 1 177 ? 21.621 15.567 -22.200 1.00 61.12 177 GLY A CA 1
ATOM 1255 C C . GLY A 1 177 ? 22.151 15.840 -20.789 1.00 61.12 177 GLY A C 1
ATOM 1256 O O . GLY A 1 177 ? 22.128 14.977 -19.920 1.00 61.12 177 GLY A O 1
ATOM 1257 N N . LYS A 1 178 ? 22.585 17.078 -20.520 1.00 65.00 178 LYS A N 1
ATOM 1258 C CA . LYS A 1 178 ? 22.904 17.522 -19.149 1.00 65.00 178 LYS A CA 1
ATOM 1259 C C . LYS A 1 178 ? 21.649 17.575 -18.274 1.00 65.00 178 LYS A C 1
ATOM 1261 O O . LYS A 1 178 ? 20.616 18.080 -18.739 1.00 65.00 178 LYS A O 1
ATOM 1266 N N . TRP A 1 179 ? 21.799 17.173 -17.007 1.00 66.31 179 TRP A N 1
ATOM 1267 C CA . TRP A 1 179 ? 20.819 17.372 -15.936 1.00 66.31 179 TRP A CA 1
ATOM 1268 C C . TRP A 1 179 ? 20.302 18.811 -15.911 1.00 66.31 179 TRP A C 1
ATOM 1270 O O . TRP A 1 179 ? 21.047 19.771 -16.129 1.00 66.31 179 TRP A O 1
ATOM 1280 N N . ILE A 1 180 ? 19.002 18.960 -15.664 1.00 68.31 180 ILE A N 1
ATOM 1281 C CA . ILE A 1 180 ? 18.339 20.261 -15.614 1.00 68.31 180 ILE A CA 1
ATOM 1282 C C . ILE A 1 180 ? 17.881 20.510 -14.184 1.00 68.31 180 ILE A C 1
ATOM 1284 O O . ILE A 1 180 ? 16.869 19.971 -13.749 1.00 68.31 180 ILE A O 1
ATOM 1288 N N . PHE A 1 181 ? 18.586 21.397 -13.489 1.00 74.81 181 PHE A N 1
ATOM 1289 C CA . PHE A 1 181 ? 18.227 21.874 -12.148 1.00 74.81 181 PHE A CA 1
ATOM 1290 C C . PHE A 1 181 ? 17.268 23.077 -12.195 1.00 74.81 181 PHE A C 1
ATOM 1292 O O . PHE A 1 181 ? 17.299 23.953 -11.339 1.00 74.81 181 PHE A O 1
ATOM 1299 N N . ASN A 1 182 ? 16.436 23.162 -13.238 1.00 78.75 182 ASN A N 1
ATOM 1300 C CA . ASN A 1 182 ? 15.438 24.215 -13.400 1.00 78.75 182 ASN A CA 1
ATOM 1301 C C . ASN A 1 182 ? 14.036 23.585 -13.459 1.00 78.75 182 ASN A C 1
ATOM 1303 O O . ASN A 1 182 ? 13.752 22.853 -14.411 1.00 78.75 182 ASN A O 1
ATOM 1307 N N . PRO A 1 183 ? 13.148 23.894 -12.498 1.00 79.75 183 PRO A N 1
ATOM 1308 C CA . PRO A 1 183 ? 11.834 23.263 -12.389 1.00 79.75 183 PRO A CA 1
ATOM 1309 C C . PRO A 1 183 ? 10.890 23.586 -13.556 1.00 79.75 183 PRO A C 1
ATOM 1311 O O . PRO A 1 183 ? 9.955 22.832 -13.799 1.00 79.75 183 PRO A O 1
ATOM 1314 N N . PHE A 1 184 ? 11.152 24.648 -14.323 1.00 84.44 184 PHE A N 1
ATOM 1315 C CA . PHE A 1 184 ? 10.298 25.100 -15.428 1.00 84.44 184 PHE A CA 1
ATOM 1316 C C . PHE A 1 184 ? 10.831 24.726 -16.818 1.00 84.44 184 PHE A C 1
ATOM 1318 O O . PHE A 1 184 ? 10.208 25.057 -17.826 1.00 84.44 184 PHE A O 1
ATOM 1325 N N . LYS A 1 185 ? 11.988 24.054 -16.905 1.00 83.19 185 LYS A N 1
ATOM 1326 C CA . LYS A 1 185 ? 12.581 23.632 -18.182 1.00 83.19 185 LYS A CA 1
ATOM 1327 C C . LYS A 1 185 ? 12.444 22.129 -18.377 1.00 83.19 185 LYS A C 1
ATOM 1329 O O . LYS A 1 185 ? 12.815 21.344 -17.512 1.00 83.19 185 LYS A O 1
ATOM 1334 N N . PHE A 1 186 ? 11.974 21.747 -19.556 1.00 85.38 186 PHE A N 1
ATOM 1335 C CA . PHE A 1 186 ? 11.826 20.359 -19.978 1.00 85.38 186 PHE A CA 1
ATOM 1336 C C . PHE A 1 186 ? 12.720 20.114 -21.194 1.00 85.38 186 PHE A C 1
ATOM 1338 O O . PHE A 1 186 ? 12.871 21.000 -22.038 1.00 85.38 186 PHE A O 1
ATOM 1345 N N . LYS A 1 187 ? 13.310 18.924 -21.288 1.00 86.00 187 LYS A N 1
ATOM 1346 C CA . LYS A 1 187 ? 14.006 18.451 -22.494 1.00 86.00 187 LYS A CA 1
ATOM 1347 C C . LYS A 1 187 ? 13.379 17.157 -22.976 1.00 86.00 187 LYS A C 1
ATOM 1349 O O . LYS A 1 187 ? 12.570 16.559 -22.274 1.00 86.00 187 LYS A O 1
ATOM 1354 N N . ASN A 1 188 ? 13.772 16.731 -24.164 1.00 89.31 188 ASN A N 1
ATOM 1355 C CA . ASN A 1 188 ? 13.506 15.371 -24.585 1.00 89.31 188 ASN A CA 1
ATOM 1356 C C . ASN A 1 188 ? 14.231 14.399 -23.642 1.00 89.31 188 ASN A C 1
ATOM 1358 O O . ASN A 1 188 ? 15.341 14.669 -23.163 1.00 89.31 188 ASN A O 1
ATOM 1362 N N . GLY A 1 189 ? 13.536 13.324 -23.317 1.00 90.00 189 GLY A N 1
ATOM 1363 C CA . GLY A 1 189 ? 14.056 12.201 -22.569 1.00 90.00 189 GLY A CA 1
ATOM 1364 C C . GLY A 1 189 ? 13.684 10.891 -23.236 1.00 90.00 189 GLY A C 1
ATOM 1365 O O . GLY A 1 189 ? 12.871 10.840 -24.164 1.00 90.00 189 GLY A O 1
ATOM 1366 N N . THR A 1 190 ? 14.225 9.827 -22.663 1.00 91.75 190 THR A N 1
ATOM 1367 C CA . THR A 1 190 ? 14.040 8.454 -23.116 1.00 91.75 190 THR A CA 1
ATOM 1368 C C . THR A 1 190 ? 13.535 7.582 -21.974 1.00 91.75 190 THR A C 1
ATOM 1370 O O . THR A 1 190 ? 13.774 7.886 -20.806 1.00 91.75 190 THR A O 1
ATOM 1373 N N . ASN A 1 191 ? 12.845 6.494 -22.313 1.00 93.88 191 ASN A N 1
ATOM 1374 C CA . ASN A 1 191 ? 12.488 5.414 -21.389 1.00 93.88 191 ASN A CA 1
ATOM 1375 C C . ASN A 1 191 ? 13.485 4.235 -21.436 1.00 93.88 191 ASN A C 1
ATOM 1377 O O . ASN A 1 191 ? 13.267 3.210 -20.796 1.00 93.88 191 ASN A O 1
ATOM 1381 N N . ASP A 1 192 ? 14.574 4.383 -22.191 1.00 92.12 192 ASP A N 1
ATOM 1382 C CA . ASP A 1 192 ? 15.679 3.423 -22.285 1.00 92.12 192 ASP A CA 1
ATOM 1383 C C . ASP A 1 192 ? 16.917 3.923 -21.518 1.00 92.12 192 ASP A C 1
ATOM 1385 O O . ASP A 1 192 ? 18.053 3.887 -21.992 1.00 92.12 192 ASP A O 1
ATOM 1389 N N . TRP A 1 193 ? 16.701 4.489 -20.327 1.00 90.56 193 TRP A N 1
ATOM 1390 C CA . TRP A 1 193 ? 17.809 4.808 -19.431 1.00 90.56 193 TRP A CA 1
ATOM 1391 C C . TRP A 1 193 ? 18.296 3.538 -18.731 1.00 90.56 193 TRP A C 1
ATOM 1393 O O . TRP A 1 193 ? 17.506 2.627 -18.464 1.00 90.56 193 TRP A O 1
ATOM 1403 N N . LYS A 1 194 ? 19.584 3.476 -18.377 1.00 91.50 194 LYS A N 1
ATOM 1404 C CA . LYS A 1 194 ? 20.152 2.315 -17.679 1.00 91.50 194 LYS A CA 1
ATOM 1405 C C . LYS A 1 194 ? 19.342 2.022 -16.410 1.00 91.50 194 LYS A C 1
ATOM 1407 O O . LYS A 1 194 ? 19.088 2.919 -15.615 1.00 91.50 194 LYS A O 1
ATOM 1412 N N . ASN A 1 195 ? 18.920 0.773 -16.224 1.00 91.81 195 ASN A N 1
ATOM 1413 C CA . ASN A 1 195 ? 18.089 0.357 -15.082 1.00 91.81 195 ASN A CA 1
ATOM 1414 C C . ASN A 1 195 ? 18.913 -0.076 -13.847 1.00 91.81 195 ASN A C 1
ATOM 1416 O O . ASN A 1 195 ? 18.340 -0.381 -12.803 1.00 91.81 195 ASN A O 1
ATOM 1420 N N . TYR A 1 196 ? 20.243 -0.135 -13.997 1.00 91.69 196 TYR A N 1
ATOM 1421 C CA . TYR A 1 196 ? 21.234 -0.489 -12.977 1.00 91.69 196 TYR A CA 1
ATOM 1422 C C . TYR A 1 196 ? 21.088 -1.885 -12.349 1.00 91.69 196 TYR A C 1
ATOM 1424 O O . TYR A 1 196 ? 21.689 -2.148 -11.313 1.00 91.69 196 TYR A O 1
ATOM 1432 N N . VAL A 1 197 ? 20.389 -2.837 -12.985 1.00 91.19 197 VAL A N 1
ATOM 1433 C CA . VAL A 1 197 ? 20.239 -4.209 -12.445 1.00 91.19 197 VAL A CA 1
ATOM 1434 C C . VAL A 1 197 ? 21.569 -4.925 -12.186 1.00 91.19 197 VAL A C 1
ATOM 1436 O O . VAL A 1 197 ? 21.619 -5.825 -11.347 1.00 91.19 197 VAL A O 1
ATOM 1439 N N . ASN A 1 198 ? 22.637 -4.527 -12.879 1.00 91.44 198 ASN A N 1
ATOM 1440 C CA . ASN A 1 198 ? 23.976 -5.100 -12.778 1.00 91.44 198 ASN A CA 1
ATOM 1441 C C . ASN A 1 198 ? 24.977 -4.225 -11.999 1.00 91.44 198 ASN A C 1
ATOM 1443 O O . ASN A 1 198 ? 26.178 -4.449 -12.118 1.00 91.44 198 ASN A O 1
ATOM 1447 N N . ALA A 1 199 ? 24.511 -3.234 -11.232 1.00 88.75 199 ALA A N 1
ATOM 1448 C CA . ALA A 1 199 ? 25.377 -2.290 -10.520 1.00 88.75 199 ALA A CA 1
ATOM 1449 C C . ALA A 1 199 ? 25.918 -2.804 -9.166 1.00 88.75 199 ALA A C 1
ATOM 1451 O O . ALA A 1 199 ? 26.518 -2.043 -8.421 1.00 88.75 199 ALA A O 1
ATOM 1452 N N . GLY A 1 200 ? 25.747 -4.091 -8.840 1.00 88.56 200 GLY A N 1
ATOM 1453 C CA . GLY A 1 200 ? 26.270 -4.668 -7.595 1.00 88.56 200 GLY A CA 1
ATOM 1454 C C . GLY A 1 200 ? 25.674 -4.006 -6.351 1.00 88.56 200 GLY A C 1
ATOM 1455 O O . GLY A 1 200 ? 24.452 -3.939 -6.229 1.00 88.56 200 GLY A O 1
ATOM 1456 N N . ASP A 1 201 ? 26.536 -3.517 -5.458 1.00 87.81 201 ASP A N 1
ATOM 1457 C CA . ASP A 1 201 ? 26.144 -2.831 -4.217 1.00 87.81 201 ASP A CA 1
ATOM 1458 C C . ASP A 1 201 ? 25.563 -1.426 -4.465 1.00 87.81 201 ASP A C 1
ATOM 1460 O O . ASP A 1 201 ? 24.885 -0.872 -3.593 1.00 87.81 201 ASP A O 1
ATOM 1464 N N . ASP A 1 202 ? 25.743 -0.890 -5.680 1.00 91.38 202 ASP A N 1
ATOM 1465 C CA . ASP A 1 202 ? 25.244 0.430 -6.071 1.00 91.38 202 ASP A CA 1
ATOM 1466 C C . ASP A 1 202 ? 23.745 0.424 -6.473 1.00 91.38 202 ASP A C 1
ATOM 1468 O O . ASP A 1 202 ? 23.222 1.380 -7.059 1.00 91.38 202 ASP A O 1
ATOM 1472 N N . VAL A 1 203 ? 23.019 -0.674 -6.208 1.00 93.94 203 VAL A N 1
ATOM 1473 C CA . VAL A 1 203 ? 21.583 -0.790 -6.493 1.00 93.94 203 VAL A CA 1
ATOM 1474 C C . VAL A 1 203 ? 20.821 -1.525 -5.391 1.00 93.94 203 VAL A C 1
ATOM 1476 O O . VAL A 1 203 ? 21.089 -2.673 -5.046 1.00 93.94 203 VAL A O 1
ATOM 1479 N N . LEU A 1 204 ? 19.770 -0.881 -4.895 1.00 94.62 204 LEU A N 1
ATOM 1480 C CA . LEU A 1 204 ? 18.785 -1.492 -4.012 1.00 94.62 204 LEU A CA 1
ATOM 1481 C C . LEU A 1 204 ? 17.644 -2.076 -4.851 1.00 94.62 204 LEU A C 1
ATOM 1483 O O . LEU A 1 204 ? 17.118 -1.412 -5.747 1.00 94.62 204 LEU A O 1
ATOM 1487 N N . LYS A 1 205 ? 17.227 -3.308 -4.548 1.00 95.06 205 LYS A N 1
ATOM 1488 C CA . LYS A 1 205 ? 16.167 -4.020 -5.278 1.00 95.06 205 LYS A CA 1
ATOM 1489 C C . LYS A 1 205 ? 15.039 -4.408 -4.333 1.00 95.06 205 LYS A C 1
ATOM 1491 O O . LYS A 1 205 ? 15.294 -4.974 -3.275 1.00 95.06 205 LYS A O 1
ATOM 1496 N N . VAL A 1 206 ? 13.799 -4.137 -4.731 1.00 95.31 206 VAL A N 1
ATOM 1497 C CA . VAL A 1 206 ? 12.608 -4.566 -3.988 1.00 95.31 206 VAL A CA 1
ATOM 1498 C C . VAL A 1 206 ? 11.523 -5.057 -4.943 1.00 95.31 206 VAL A C 1
ATOM 1500 O O . VAL A 1 206 ? 11.225 -4.407 -5.947 1.00 95.31 206 VAL A O 1
ATOM 1503 N N . GLY A 1 207 ? 10.952 -6.222 -4.635 1.00 94.56 207 GLY A N 1
ATOM 1504 C CA . GLY A 1 207 ? 9.785 -6.768 -5.323 1.00 94.56 207 GLY A CA 1
ATOM 1505 C C . GLY A 1 207 ? 8.512 -6.025 -4.924 1.00 94.56 207 GLY A C 1
ATOM 1506 O O . GLY A 1 207 ? 8.295 -5.717 -3.749 1.00 94.56 207 GLY A O 1
ATOM 1507 N N . VAL A 1 208 ? 7.675 -5.700 -5.906 1.00 93.31 208 VAL A N 1
ATOM 1508 C CA . VAL A 1 208 ? 6.387 -5.034 -5.708 1.00 93.31 208 VAL A CA 1
ATOM 1509 C C . VAL A 1 208 ? 5.287 -5.925 -6.255 1.00 93.31 208 VAL A C 1
ATOM 1511 O O . VAL A 1 208 ? 4.997 -5.935 -7.451 1.00 93.31 208 VAL A O 1
ATOM 1514 N N . GLU A 1 209 ? 4.676 -6.672 -5.346 1.00 91.06 209 GLU A N 1
ATOM 1515 C CA . GLU A 1 209 ? 3.581 -7.590 -5.630 1.00 91.06 209 GLU A CA 1
ATOM 1516 C C . GLU A 1 209 ? 2.218 -6.889 -5.703 1.00 91.06 209 GLU A C 1
ATOM 1518 O O . GLU A 1 209 ? 2.004 -5.779 -5.188 1.00 91.06 209 GLU A O 1
ATOM 1523 N N . GLY A 1 210 ? 1.252 -7.596 -6.293 1.00 89.00 210 GLY A N 1
ATOM 1524 C CA . GLY A 1 210 ? -0.130 -7.140 -6.379 1.00 89.00 210 GLY A CA 1
ATOM 1525 C C . GLY A 1 210 ? -0.297 -5.999 -7.376 1.00 89.00 210 GLY A C 1
ATOM 1526 O O . GLY A 1 210 ? -1.107 -5.105 -7.138 1.00 89.00 210 GLY A O 1
ATOM 1527 N N . VAL A 1 211 ? 0.500 -5.997 -8.449 1.00 93.88 211 VAL A N 1
ATOM 1528 C CA . VAL A 1 211 ? 0.468 -4.960 -9.486 1.00 93.88 211 VAL A CA 1
ATOM 1529 C C . VAL A 1 211 ? 0.047 -5.514 -10.839 1.00 93.88 211 VAL A C 1
ATOM 1531 O O . VAL A 1 211 ? 0.324 -6.660 -11.188 1.00 93.88 211 VAL A O 1
ATOM 1534 N N . ASN A 1 212 ? -0.585 -4.672 -11.648 1.00 96.19 212 ASN A N 1
ATOM 1535 C CA . ASN A 1 212 ? -0.934 -5.005 -13.021 1.00 96.19 212 ASN A CA 1
ATOM 1536 C C . ASN A 1 212 ? 0.256 -4.796 -13.974 1.00 96.19 212 ASN A C 1
ATOM 1538 O O . ASN A 1 212 ? 0.535 -3.672 -14.402 1.00 96.19 212 ASN A O 1
ATOM 1542 N N . LEU A 1 213 ? 0.934 -5.883 -14.344 1.00 95.88 213 LEU A N 1
ATOM 1543 C CA . LEU A 1 213 ? 2.101 -5.831 -15.234 1.00 95.88 213 LEU A CA 1
ATOM 1544 C C . LEU A 1 213 ? 1.786 -5.289 -16.632 1.00 95.88 213 LEU A C 1
ATOM 1546 O O . LEU A 1 213 ? 2.614 -4.592 -17.216 1.00 95.88 213 LEU A O 1
ATOM 1550 N N . GLU A 1 214 ? 0.592 -5.561 -17.156 1.00 96.38 214 GLU A N 1
ATOM 1551 C CA . GLU A 1 214 ? 0.170 -5.071 -18.469 1.00 96.38 214 GLU A CA 1
ATOM 1552 C C . GLU A 1 214 ? 0.026 -3.543 -18.469 1.00 96.38 214 GLU A C 1
ATOM 1554 O O . GLU A 1 214 ? 0.496 -2.872 -19.385 1.00 96.38 214 GLU A O 1
ATOM 1559 N N . ARG A 1 215 ? -0.542 -2.961 -17.405 1.00 96.94 215 ARG A N 1
ATOM 1560 C CA . ARG A 1 215 ? -0.631 -1.500 -17.254 1.00 96.94 215 ARG A CA 1
ATOM 1561 C C . ARG A 1 215 ? 0.745 -0.848 -17.163 1.00 96.94 215 ARG A C 1
ATOM 1563 O O . ARG A 1 215 ? 0.948 0.192 -17.788 1.00 96.94 215 ARG A O 1
ATOM 1570 N N . ILE A 1 216 ? 1.687 -1.456 -16.434 1.00 97.62 216 ILE A N 1
ATOM 1571 C CA . ILE A 1 216 ? 3.072 -0.961 -16.359 1.00 97.62 216 ILE A CA 1
ATOM 1572 C C . ILE A 1 216 ? 3.727 -1.025 -17.744 1.00 97.62 216 ILE A C 1
ATOM 1574 O O . ILE A 1 216 ? 4.293 -0.030 -18.194 1.00 97.62 216 ILE A O 1
ATOM 1578 N N . ALA A 1 217 ? 3.605 -2.156 -18.444 1.00 96.94 217 ALA A N 1
ATOM 1579 C CA . ALA A 1 217 ? 4.165 -2.333 -19.781 1.00 96.94 217 ALA A CA 1
ATOM 1580 C C . ALA A 1 217 ? 3.565 -1.347 -20.798 1.00 96.94 217 ALA A C 1
ATOM 1582 O O . ALA A 1 217 ? 4.304 -0.708 -21.543 1.00 96.94 217 ALA A O 1
ATOM 1583 N N . ASN A 1 218 ? 2.243 -1.152 -20.787 1.00 97.44 218 ASN A N 1
ATOM 1584 C CA . ASN A 1 218 ? 1.555 -0.195 -21.657 1.00 97.44 218 ASN A CA 1
ATOM 1585 C C . ASN A 1 218 ? 1.955 1.255 -21.352 1.00 97.44 218 ASN A C 1
ATOM 1587 O O . ASN A 1 218 ? 2.099 2.071 -22.264 1.00 97.44 218 ASN A O 1
ATOM 1591 N N . TYR A 1 219 ? 2.155 1.590 -20.075 1.00 97.81 219 TYR A N 1
ATOM 1592 C CA . TYR A 1 219 ? 2.671 2.897 -19.682 1.00 97.81 219 TYR A CA 1
ATOM 1593 C C . TYR A 1 219 ? 4.099 3.111 -20.204 1.00 97.81 219 TYR A C 1
ATOM 1595 O O . TYR A 1 219 ? 4.355 4.125 -20.851 1.00 97.81 219 TYR A O 1
ATOM 1603 N N . GLY A 1 220 ? 4.988 2.130 -20.026 1.00 97.00 220 GLY A N 1
ATOM 1604 C CA . GLY A 1 220 ? 6.338 2.127 -20.598 1.00 97.00 220 GLY A CA 1
ATOM 1605 C C . GLY A 1 220 ? 6.357 2.269 -22.121 1.00 97.00 220 GLY A C 1
ATOM 1606 O O . GLY A 1 220 ? 7.034 3.137 -22.665 1.00 97.00 220 GLY A O 1
ATOM 1607 N N . ALA A 1 221 ? 5.526 1.497 -22.823 1.00 97.00 221 ALA A N 1
ATOM 1608 C CA . ALA A 1 221 ? 5.387 1.575 -24.276 1.00 97.00 221 ALA A CA 1
ATOM 1609 C C . ALA A 1 221 ? 4.906 2.955 -24.757 1.00 97.00 221 ALA A C 1
ATOM 1611 O O . ALA A 1 221 ? 5.294 3.410 -25.833 1.00 97.00 221 ALA A O 1
ATOM 1612 N N . ASN A 1 222 ? 4.085 3.651 -23.965 1.00 96.50 222 ASN A N 1
ATOM 1613 C CA . ASN A 1 222 ? 3.716 5.034 -24.260 1.00 96.50 222 ASN A CA 1
ATOM 1614 C C . ASN A 1 222 ? 4.874 6.010 -24.022 1.00 96.50 222 ASN A C 1
ATOM 1616 O O . ASN A 1 222 ? 5.034 6.929 -24.819 1.00 96.50 222 ASN A O 1
ATOM 1620 N N . LEU A 1 223 ? 5.704 5.797 -22.996 1.00 95.38 223 LEU A N 1
ATOM 1621 C CA . LEU A 1 223 ? 6.919 6.593 -22.781 1.00 95.38 223 LEU A CA 1
ATOM 1622 C C . LEU A 1 223 ? 7.951 6.396 -23.902 1.00 95.38 223 LEU A C 1
ATOM 1624 O O . LEU A 1 223 ? 8.638 7.348 -24.261 1.00 95.38 223 LEU A O 1
ATOM 1628 N N . ASN A 1 224 ? 8.004 5.209 -24.519 1.00 93.75 224 ASN A N 1
ATOM 1629 C CA . ASN A 1 224 ? 8.865 4.936 -25.679 1.00 93.75 224 ASN A CA 1
ATOM 1630 C C . ASN A 1 224 ? 8.519 5.798 -26.909 1.00 93.75 224 ASN A C 1
ATOM 1632 O O . ASN A 1 224 ? 9.357 5.967 -27.789 1.00 93.75 224 ASN A O 1
ATOM 1636 N N . LYS A 1 225 ? 7.305 6.365 -26.986 1.00 93.25 225 LYS A N 1
ATOM 1637 C CA . LYS A 1 225 ? 6.916 7.310 -28.053 1.00 93.25 225 LYS A CA 1
ATOM 1638 C C . LYS A 1 225 ? 7.511 8.709 -27.850 1.00 93.25 225 LYS A C 1
ATOM 1640 O O . LYS A 1 225 ? 7.414 9.544 -28.745 1.00 93.25 225 LYS A O 1
ATOM 1645 N N . GLY A 1 226 ? 8.087 8.968 -26.678 1.00 89.56 226 GLY A N 1
ATOM 1646 C CA . GLY A 1 226 ? 8.694 10.233 -26.291 1.00 89.56 226 GLY A CA 1
ATOM 1647 C C . GLY A 1 226 ? 8.238 10.676 -24.903 1.00 89.56 226 GLY A C 1
ATOM 1648 O O . GLY A 1 226 ? 7.064 10.567 -24.542 1.00 89.56 226 GLY A O 1
ATOM 1649 N N . VAL A 1 227 ? 9.170 11.234 -24.132 1.00 91.75 227 VAL A N 1
ATOM 1650 C CA . VAL A 1 227 ? 8.906 11.795 -22.805 1.00 91.75 227 VAL A CA 1
ATOM 1651 C C . VAL A 1 227 ? 9.580 13.157 -22.672 1.00 91.75 227 VAL A C 1
ATOM 1653 O O . VAL A 1 227 ? 10.672 13.389 -23.187 1.00 91.75 227 VAL A O 1
ATOM 1656 N N . LYS A 1 228 ? 8.908 14.091 -21.995 1.00 90.44 228 LYS A N 1
ATOM 1657 C CA . LYS A 1 228 ? 9.489 15.391 -21.653 1.00 90.44 228 LYS A CA 1
ATOM 1658 C C . LYS A 1 228 ? 10.128 15.293 -20.279 1.00 90.44 228 LYS A C 1
ATOM 1660 O O . LYS A 1 228 ? 9.434 15.390 -19.278 1.00 90.44 228 LYS A O 1
ATOM 1665 N N . TYR A 1 229 ? 11.437 15.113 -20.238 1.00 89.06 229 TYR A N 1
ATOM 1666 C CA . TYR A 1 229 ? 12.190 14.961 -19.008 1.00 89.06 229 TYR A CA 1
ATOM 1667 C C . TYR A 1 229 ? 12.327 16.276 -18.229 1.00 89.06 229 TYR A C 1
ATOM 1669 O O . TYR A 1 229 ? 12.691 17.320 -18.787 1.00 89.06 229 TYR A O 1
ATOM 1677 N N . ASN A 1 230 ? 12.095 16.198 -16.919 1.00 88.25 230 ASN A N 1
ATOM 1678 C CA . ASN A 1 230 ? 12.371 17.248 -15.940 1.00 88.25 230 ASN A CA 1
ATOM 1679 C C . ASN A 1 230 ? 12.657 16.611 -14.577 1.00 88.25 230 ASN A C 1
ATOM 1681 O O . ASN A 1 230 ? 11.879 15.781 -14.121 1.00 88.25 230 ASN A O 1
ATOM 1685 N N . LEU A 1 231 ? 13.728 17.036 -13.903 1.00 84.69 231 LEU A N 1
ATOM 1686 C CA . LEU A 1 231 ? 14.183 16.411 -12.657 1.00 84.69 231 LEU A CA 1
ATOM 1687 C C . LEU A 1 231 ? 13.128 16.426 -11.529 1.00 84.69 231 LEU A C 1
ATOM 1689 O O . LEU A 1 231 ? 13.076 15.493 -10.734 1.00 84.69 231 LEU A O 1
ATOM 1693 N N . TYR A 1 232 ? 12.281 17.456 -11.474 1.00 83.44 232 TYR A N 1
ATOM 1694 C CA . TYR A 1 232 ? 11.340 17.688 -10.374 1.00 83.44 232 TYR A CA 1
ATOM 1695 C C . TYR A 1 232 ? 9.973 17.028 -10.593 1.00 83.44 232 TYR A C 1
ATOM 1697 O O . TYR A 1 232 ? 9.372 16.530 -9.643 1.00 83.44 232 TYR A O 1
ATOM 1705 N N . PHE A 1 233 ? 9.465 17.050 -11.831 1.00 85.75 233 PHE A N 1
ATOM 1706 C CA . PHE A 1 233 ? 8.073 16.673 -12.124 1.00 85.75 233 PHE A CA 1
ATOM 1707 C C . PHE A 1 233 ? 7.910 15.597 -13.204 1.00 85.75 233 PHE A C 1
ATOM 1709 O O . PHE A 1 233 ? 6.809 15.076 -13.382 1.00 85.75 233 PHE A O 1
ATOM 1716 N N . SER A 1 234 ? 8.973 15.271 -13.943 1.00 90.19 234 SER A N 1
ATOM 1717 C CA . SER A 1 234 ? 8.948 14.262 -15.006 1.00 90.19 234 SER A CA 1
ATOM 1718 C C . SER A 1 234 ? 10.288 13.524 -15.094 1.00 90.19 234 SER A C 1
ATOM 1720 O O . SER A 1 234 ? 10.935 13.491 -16.143 1.00 90.19 234 SER A O 1
ATOM 1722 N N . SER A 1 235 ? 10.734 12.991 -13.959 1.00 91.69 235 SER A N 1
ATOM 1723 C CA . SER A 1 235 ? 11.977 12.234 -13.798 1.00 91.69 235 SER A CA 1
ATOM 1724 C C . SER A 1 235 ? 11.713 10.737 -13.637 1.00 91.69 235 SER A C 1
ATOM 1726 O O . SER A 1 235 ? 10.558 10.296 -13.598 1.00 91.69 235 SER A O 1
ATOM 1728 N N . CYS A 1 236 ? 12.784 9.948 -13.517 1.00 92.94 236 CYS A N 1
ATOM 1729 C CA . CYS A 1 236 ? 12.713 8.507 -13.288 1.00 92.94 236 CYS A CA 1
ATOM 1730 C C . CYS A 1 236 ? 11.714 8.147 -12.178 1.00 92.94 236 CYS A C 1
ATOM 1732 O O . CYS A 1 236 ? 10.797 7.363 -12.413 1.00 92.94 236 CYS A O 1
ATOM 1734 N N . VAL A 1 237 ? 11.811 8.803 -11.015 1.00 94.81 237 VAL A N 1
ATOM 1735 C CA . VAL A 1 237 ? 10.969 8.522 -9.845 1.00 94.81 237 VAL A CA 1
ATOM 1736 C C . VAL A 1 237 ? 9.514 8.927 -10.047 1.00 94.81 237 VAL A C 1
ATOM 1738 O O . VAL A 1 237 ? 8.609 8.219 -9.602 1.00 94.81 237 VAL A O 1
ATOM 1741 N N . ASN A 1 238 ? 9.247 10.025 -10.759 1.00 95.50 238 ASN A N 1
ATOM 1742 C CA . ASN A 1 238 ? 7.869 10.406 -11.060 1.00 95.50 238 ASN A CA 1
ATOM 1743 C C . ASN A 1 238 ? 7.210 9.348 -11.960 1.00 95.50 238 ASN A C 1
ATOM 1745 O O . ASN A 1 238 ? 6.064 8.954 -11.726 1.00 95.50 238 ASN A O 1
ATOM 1749 N N . HIS A 1 239 ? 7.932 8.866 -12.977 1.00 97.12 239 HIS A N 1
ATOM 1750 C CA . HIS A 1 239 ? 7.397 7.889 -13.922 1.00 97.12 239 HIS A CA 1
ATOM 1751 C C . HIS A 1 239 ? 7.260 6.489 -13.317 1.00 97.12 239 HIS A C 1
ATOM 1753 O O . HIS A 1 239 ? 6.230 5.856 -13.553 1.00 97.12 239 HIS A O 1
ATOM 1759 N N . THR A 1 240 ? 8.218 6.023 -12.511 1.00 97.56 240 THR A N 1
ATOM 1760 C CA . THR A 1 240 ? 8.102 4.737 -11.803 1.00 97.56 240 THR A CA 1
ATOM 1761 C C . THR A 1 240 ? 6.969 4.765 -10.774 1.00 97.56 240 THR A C 1
ATOM 1763 O O . THR A 1 240 ? 6.122 3.872 -10.789 1.00 97.56 240 THR A O 1
ATOM 1766 N N . ALA A 1 241 ? 6.850 5.821 -9.960 1.00 97.25 241 ALA A N 1
ATOM 1767 C CA . ALA A 1 241 ? 5.747 5.964 -9.003 1.00 97.25 241 ALA A CA 1
ATOM 1768 C C . ALA A 1 241 ? 4.373 6.040 -9.689 1.00 97.25 241 ALA A C 1
ATOM 1770 O O . ALA A 1 241 ? 3.401 5.442 -9.219 1.00 97.25 241 ALA A O 1
ATOM 1771 N N . ARG A 1 242 ? 4.282 6.735 -10.832 1.00 96.81 242 ARG A N 1
ATOM 1772 C CA . ARG A 1 242 ? 3.044 6.806 -11.620 1.00 96.81 242 ARG A CA 1
ATOM 1773 C C . ARG A 1 242 ? 2.680 5.455 -12.228 1.00 96.81 242 ARG A C 1
ATOM 1775 O O . ARG A 1 242 ? 1.511 5.084 -12.175 1.00 96.81 242 ARG A O 1
ATOM 1782 N N . ALA A 1 243 ? 3.652 4.719 -12.762 1.00 97.62 243 ALA A N 1
ATOM 1783 C CA . ALA A 1 243 ? 3.430 3.376 -13.291 1.00 97.62 243 ALA A CA 1
ATOM 1784 C C . ALA A 1 243 ? 2.922 2.419 -12.201 1.00 97.62 243 ALA A C 1
ATOM 1786 O O . ALA A 1 243 ? 1.923 1.737 -12.413 1.00 97.62 243 ALA A O 1
ATOM 1787 N N . LEU A 1 244 ? 3.545 2.441 -11.017 1.00 97.06 244 LEU A N 1
ATOM 1788 C CA . LEU A 1 244 ? 3.110 1.666 -9.850 1.00 97.06 244 LEU A CA 1
ATOM 1789 C C . LEU A 1 244 ? 1.689 2.043 -9.415 1.00 97.06 244 LEU A C 1
ATOM 1791 O O . LEU A 1 244 ? 0.839 1.168 -9.253 1.00 97.06 244 LEU A O 1
ATOM 1795 N N . THR A 1 245 ? 1.394 3.343 -9.314 1.00 95.62 245 THR A N 1
ATOM 1796 C CA . THR A 1 245 ? 0.064 3.833 -8.919 1.00 95.62 245 THR A CA 1
ATOM 1797 C C . THR A 1 245 ? -1.012 3.384 -9.903 1.00 95.62 245 THR A C 1
ATOM 1799 O O . THR A 1 245 ? -2.036 2.848 -9.487 1.00 95.62 245 THR A O 1
ATOM 1802 N N . LEU A 1 246 ? -0.765 3.531 -11.210 1.00 95.69 246 LEU A N 1
ATOM 1803 C CA . LEU A 1 246 ? -1.682 3.077 -12.262 1.00 95.69 246 LEU A CA 1
ATOM 1804 C C . LEU A 1 246 ? -1.883 1.558 -12.266 1.00 95.69 246 LEU A C 1
ATOM 1806 O O . LEU A 1 246 ? -2.886 1.085 -12.798 1.00 95.69 246 LEU A O 1
ATOM 1810 N N . ALA A 1 247 ? -0.945 0.811 -11.689 1.00 95.94 247 ALA A N 1
ATOM 1811 C CA . ALA A 1 247 ? -0.962 -0.639 -11.612 1.00 95.94 247 ALA A CA 1
ATOM 1812 C C . ALA A 1 247 ? -1.492 -1.189 -10.278 1.00 95.94 247 ALA A C 1
ATOM 1814 O O . ALA A 1 247 ? -1.479 -2.402 -10.109 1.00 95.94 247 ALA A O 1
ATOM 1815 N N . GLY A 1 248 ? -1.961 -0.347 -9.347 1.00 92.81 248 GLY A N 1
ATOM 1816 C CA . GLY A 1 248 ? -2.531 -0.796 -8.063 1.00 92.81 248 GLY A CA 1
ATOM 1817 C C . GLY A 1 248 ? -1.580 -0.738 -6.860 1.00 92.81 248 GLY A C 1
ATOM 1818 O O . GLY A 1 248 ? -1.903 -1.229 -5.773 1.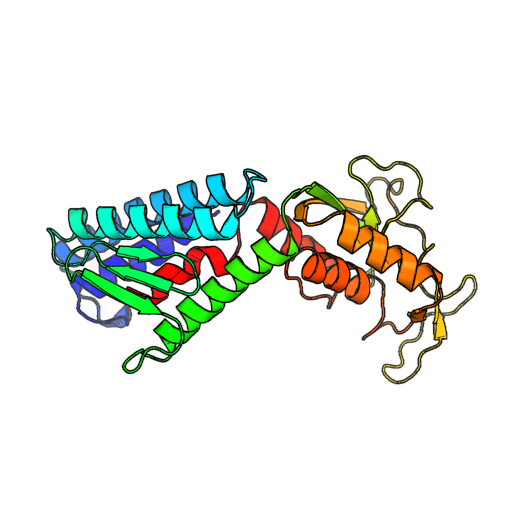00 92.81 248 GLY A O 1
ATOM 1819 N N . ALA A 1 249 ? -0.421 -0.095 -7.008 1.00 92.69 249 ALA A N 1
ATOM 1820 C CA . ALA A 1 249 ? 0.489 0.232 -5.913 1.00 92.69 249 ALA A CA 1
ATOM 1821 C C . ALA A 1 249 ? 0.650 1.757 -5.787 1.00 92.69 249 ALA A C 1
ATOM 1823 O O . ALA A 1 249 ? 1.612 2.313 -6.318 1.00 92.69 249 ALA A O 1
ATOM 1824 N N . PRO A 1 250 ? -0.288 2.454 -5.110 1.00 91.56 250 PRO A N 1
ATOM 1825 C CA . PRO A 1 250 ? -0.191 3.895 -4.898 1.00 91.56 250 PRO A CA 1
ATOM 1826 C C . PRO A 1 250 ? 1.159 4.284 -4.295 1.00 91.56 250 PRO A C 1
ATOM 1828 O O . PRO A 1 250 ? 1.569 3.724 -3.277 1.00 91.56 250 PRO A O 1
ATOM 1831 N N . ALA A 1 251 ? 1.841 5.229 -4.938 1.00 93.06 251 ALA A N 1
ATOM 1832 C CA . ALA A 1 251 ? 3.176 5.658 -4.551 1.00 93.06 251 ALA A CA 1
ATOM 1833 C C . ALA A 1 251 ? 3.410 7.134 -4.889 1.00 93.06 251 ALA A C 1
ATOM 1835 O O . ALA A 1 251 ? 2.911 7.654 -5.889 1.00 93.06 251 ALA A O 1
ATOM 1836 N N . ILE A 1 252 ? 4.219 7.798 -4.067 1.00 91.56 252 ILE A N 1
ATOM 1837 C CA . ILE A 1 252 ? 4.608 9.194 -4.256 1.00 91.56 252 ILE A CA 1
ATOM 1838 C C . ILE A 1 252 ? 6.037 9.238 -4.800 1.00 91.56 252 ILE A C 1
ATOM 1840 O O . ILE A 1 252 ? 6.984 8.809 -4.138 1.00 91.56 252 ILE A O 1
ATOM 1844 N N . GLY A 1 253 ? 6.200 9.773 -6.009 1.00 91.38 253 GLY A N 1
ATOM 1845 C CA . GLY A 1 253 ? 7.491 9.839 -6.689 1.00 91.38 253 GLY A CA 1
ATOM 1846 C C . GLY A 1 253 ? 8.216 11.156 -6.461 1.00 91.38 253 GLY A C 1
ATOM 1847 O O . GLY A 1 253 ? 8.268 11.960 -7.381 1.00 91.38 253 GLY A O 1
ATOM 1848 N N . ILE A 1 254 ? 8.736 11.390 -5.252 1.00 90.44 254 ILE A N 1
ATOM 1849 C CA . ILE A 1 254 ? 9.544 12.588 -4.932 1.00 90.44 254 ILE A CA 1
ATOM 1850 C C . ILE A 1 254 ? 11.041 12.305 -5.085 1.00 90.44 254 ILE A C 1
ATOM 1852 O O . ILE A 1 254 ? 11.768 13.124 -5.633 1.00 90.44 254 ILE A O 1
ATOM 1856 N N . HIS A 1 255 ? 11.498 11.149 -4.598 1.00 92.19 255 HIS A N 1
ATOM 1857 C CA . HIS A 1 255 ? 12.908 10.761 -4.602 1.00 92.19 255 HIS A CA 1
ATOM 1858 C C . HIS A 1 255 ? 13.050 9.238 -4.732 1.00 92.19 255 HIS A C 1
ATOM 1860 O O . HIS A 1 255 ? 12.259 8.538 -4.088 1.00 92.19 255 HIS A O 1
ATOM 1866 N N . PRO A 1 256 ? 14.028 8.701 -5.491 1.00 92.75 256 PRO A N 1
ATOM 1867 C CA . PRO A 1 256 ? 14.226 7.256 -5.631 1.00 92.75 256 PRO A CA 1
ATOM 1868 C C . PRO A 1 256 ? 14.272 6.504 -4.293 1.00 92.75 256 PRO A C 1
ATOM 1870 O O . PRO A 1 256 ? 13.510 5.561 -4.107 1.00 92.75 256 PRO A O 1
ATOM 1873 N N . PHE A 1 257 ? 15.047 6.978 -3.310 1.00 92.56 257 PHE A N 1
ATOM 1874 C CA . PHE A 1 257 ? 15.086 6.377 -1.963 1.00 92.56 257 PHE A CA 1
ATOM 1875 C C . PHE A 1 257 ? 13.751 6.425 -1.208 1.00 92.56 257 PHE A C 1
ATOM 1877 O O . PHE A 1 257 ? 13.399 5.468 -0.526 1.00 92.56 257 PHE A O 1
ATOM 1884 N N . ILE A 1 258 ? 12.972 7.505 -1.340 1.00 93.06 258 ILE A N 1
ATOM 1885 C CA . ILE A 1 258 ? 11.649 7.600 -0.700 1.00 93.06 258 ILE A CA 1
ATOM 1886 C C . ILE A 1 258 ? 10.678 6.618 -1.364 1.00 93.06 258 ILE A C 1
ATOM 1888 O O . ILE A 1 258 ? 9.876 5.980 -0.683 1.00 93.06 258 ILE A O 1
ATOM 1892 N N . LEU A 1 259 ? 10.741 6.472 -2.689 1.00 95.62 259 LEU A N 1
ATOM 1893 C CA . LEU A 1 259 ? 9.955 5.476 -3.415 1.00 95.62 259 LEU A CA 1
ATOM 1894 C C . LEU A 1 259 ? 10.360 4.049 -3.026 1.00 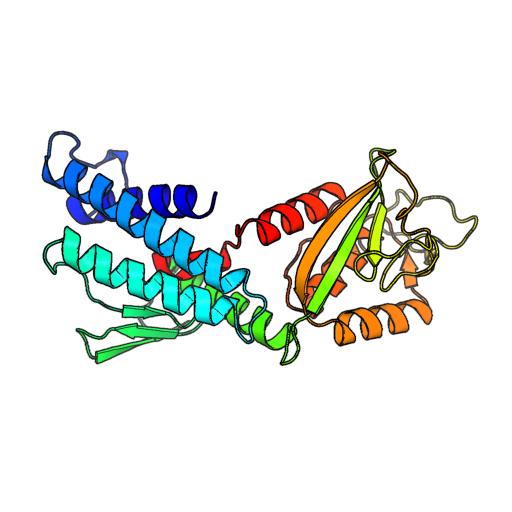95.62 259 LEU A C 1
ATOM 1896 O O . LEU A 1 259 ? 9.489 3.220 -2.769 1.00 95.62 259 LEU A O 1
ATOM 1900 N N . HIS A 1 260 ? 11.661 3.783 -2.917 1.00 95.50 260 HIS A N 1
ATOM 1901 C CA . HIS A 1 260 ? 12.186 2.497 -2.472 1.00 95.50 260 HIS A CA 1
ATOM 1902 C C . HIS A 1 260 ? 11.670 2.139 -1.078 1.00 95.50 260 HIS A C 1
ATOM 1904 O O . HIS A 1 260 ? 11.071 1.083 -0.892 1.00 95.50 260 HIS A O 1
ATOM 1910 N N . SER A 1 261 ? 11.802 3.059 -0.119 1.00 92.88 261 SER A N 1
ATOM 1911 C CA . SER A 1 261 ? 11.299 2.880 1.243 1.00 92.88 261 SER A CA 1
ATOM 1912 C C . SER A 1 261 ? 9.790 2.647 1.278 1.00 92.88 261 SER A C 1
ATOM 1914 O O . SER A 1 261 ? 9.339 1.774 2.010 1.00 92.88 261 SER A O 1
ATOM 1916 N N . GLN A 1 262 ? 8.999 3.354 0.457 1.00 93.31 262 GLN A N 1
ATOM 1917 C CA . GLN A 1 262 ? 7.560 3.081 0.328 1.00 93.31 262 GLN A CA 1
ATOM 1918 C C . GLN A 1 262 ? 7.289 1.639 -0.126 1.00 93.31 262 GLN A C 1
ATOM 1920 O O . GLN A 1 262 ? 6.374 1.000 0.391 1.00 93.31 262 GLN A O 1
ATOM 1925 N N . MET A 1 263 ? 8.067 1.115 -1.077 1.00 94.12 263 MET A N 1
ATOM 1926 C CA . MET A 1 263 ? 7.880 -0.244 -1.594 1.00 94.12 263 MET A CA 1
ATOM 1927 C C . MET A 1 263 ? 8.385 -1.322 -0.633 1.00 94.12 263 MET A C 1
ATOM 1929 O O . MET A 1 263 ? 7.716 -2.341 -0.486 1.00 94.12 263 MET A O 1
ATOM 1933 N N . VAL A 1 264 ? 9.480 -1.078 0.094 1.00 91.50 264 VAL A N 1
ATOM 1934 C CA . VAL A 1 264 ? 9.925 -1.945 1.200 1.00 91.50 264 VAL A CA 1
ATOM 1935 C C . VAL A 1 264 ? 8.870 -1.987 2.300 1.00 91.50 264 VAL A C 1
ATOM 1937 O O . VAL A 1 264 ? 8.481 -3.057 2.753 1.00 91.50 264 VAL A O 1
ATOM 1940 N N . LEU A 1 265 ? 8.340 -0.828 2.695 1.00 87.75 265 LEU A N 1
ATOM 1941 C CA . LEU A 1 265 ? 7.244 -0.748 3.657 1.00 87.75 265 LEU A CA 1
ATOM 1942 C C . LEU A 1 265 ? 6.028 -1.544 3.167 1.00 87.75 265 LEU A C 1
ATOM 1944 O O . LEU A 1 265 ? 5.472 -2.348 3.914 1.00 87.75 265 LEU A O 1
ATOM 1948 N N . ARG A 1 266 ? 5.656 -1.398 1.892 1.00 87.56 266 ARG A N 1
ATOM 1949 C CA . ARG A 1 266 ? 4.556 -2.156 1.287 1.00 87.56 266 ARG A CA 1
ATOM 1950 C C . ARG A 1 266 ? 4.806 -3.668 1.283 1.00 87.56 266 ARG A C 1
ATOM 1952 O O . ARG A 1 266 ? 3.843 -4.404 1.520 1.00 87.56 266 ARG A O 1
ATOM 1959 N N . SER A 1 267 ? 6.030 -4.121 0.998 1.00 83.00 267 SER A N 1
ATOM 1960 C CA . SER A 1 267 ? 6.377 -5.550 0.939 1.00 83.00 267 SER A CA 1
ATOM 1961 C C . SER A 1 267 ? 6.368 -6.200 2.322 1.00 83.00 267 SER A C 1
ATOM 1963 O O . SER A 1 267 ? 5.945 -7.343 2.455 1.00 83.00 267 SER A O 1
ATOM 1965 N N . VAL A 1 268 ? 6.710 -5.449 3.375 1.00 77.62 268 VAL A N 1
ATOM 1966 C CA . VAL A 1 268 ? 6.592 -5.913 4.771 1.00 77.62 268 VAL A CA 1
ATOM 1967 C C . VAL A 1 268 ? 5.217 -5.6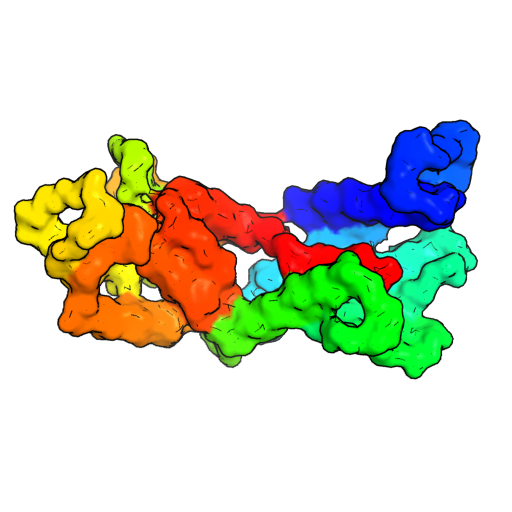53 5.392 1.00 77.62 268 VAL A C 1
ATOM 1969 O O . VAL A 1 268 ? 5.048 -5.829 6.602 1.00 77.62 268 VAL A O 1
ATOM 1972 N N . GLY A 1 269 ? 4.235 -5.216 4.595 1.00 69.31 269 GLY A N 1
ATOM 1973 C CA . GLY A 1 269 ? 2.850 -5.088 5.045 1.00 69.31 269 GLY A CA 1
ATOM 1974 C C . GLY A 1 269 ? 2.403 -3.743 5.575 1.00 69.31 269 GLY A C 1
ATOM 1975 O O . GLY A 1 269 ? 1.258 -3.588 6.004 1.00 69.31 269 GLY A O 1
ATOM 1976 N N . PHE A 1 270 ? 3.284 -2.751 5.571 1.00 75.81 270 PHE A N 1
ATOM 1977 C CA . PHE A 1 270 ? 2.921 -1.397 5.944 1.00 75.81 270 PHE A CA 1
ATOM 1978 C C . PHE A 1 270 ? 2.130 -0.744 4.808 1.00 75.81 270 PHE A C 1
ATOM 1980 O O . PHE A 1 270 ? 2.670 -0.149 3.875 1.00 75.81 270 PHE A O 1
ATOM 1987 N N . ARG A 1 271 ? 0.808 -0.884 4.890 1.00 79.81 271 ARG A N 1
ATOM 1988 C CA . ARG A 1 271 ? -0.155 -0.258 3.986 1.00 79.81 271 ARG A CA 1
ATOM 1989 C C . ARG A 1 271 ? -1.176 0.486 4.846 1.00 79.81 271 ARG A C 1
ATOM 1991 O O . ARG A 1 271 ? -2.082 -0.161 5.365 1.00 79.81 271 ARG A O 1
ATOM 1998 N N . PRO A 1 272 ? -1.069 1.821 5.003 1.00 73.25 272 PRO A N 1
ATOM 1999 C CA . PRO A 1 272 ? -1.986 2.599 5.846 1.00 73.25 272 PRO A CA 1
ATOM 2000 C C . PRO A 1 272 ? -3.468 2.339 5.540 1.00 73.25 272 PRO A C 1
ATOM 2002 O O . PRO A 1 272 ? -4.301 2.316 6.440 1.00 73.25 272 PRO A O 1
ATOM 2005 N N . LEU A 1 273 ? -3.778 2.047 4.273 1.00 78.62 273 LEU A N 1
ATOM 2006 C CA . LEU A 1 273 ? -5.116 1.697 3.796 1.00 78.62 273 LEU A CA 1
ATOM 2007 C C . LEU A 1 273 ? -5.713 0.462 4.497 1.00 78.62 273 LEU A C 1
ATOM 2009 O O . LEU A 1 273 ? -6.927 0.392 4.678 1.00 78.62 273 LEU A O 1
ATOM 2013 N N . LEU A 1 274 ? -4.879 -0.495 4.918 1.00 78.62 274 LEU A N 1
ATOM 2014 C CA . LEU A 1 274 ? -5.330 -1.716 5.594 1.00 78.62 274 LEU A CA 1
ATOM 2015 C C . LEU A 1 274 ? -5.809 -1.460 7.022 1.00 78.62 274 LEU A C 1
ATOM 2017 O O . LEU A 1 274 ? -6.629 -2.220 7.515 1.00 78.62 274 LEU A O 1
ATOM 2021 N N . TYR A 1 275 ? -5.350 -0.384 7.662 1.00 79.75 275 TYR A N 1
ATOM 2022 C CA . TYR A 1 275 ? -5.764 0.009 9.014 1.00 79.75 275 TYR A CA 1
ATOM 2023 C C . TYR A 1 275 ? -6.950 0.986 8.995 1.00 79.75 275 TYR A C 1
ATOM 2025 O O . TYR A 1 275 ? -7.348 1.513 10.028 1.00 79.75 275 TYR A O 1
ATOM 2033 N N . SER A 1 276 ? -7.547 1.225 7.825 1.00 80.69 276 SER A N 1
ATOM 2034 C CA . SER A 1 276 ? -8.664 2.160 7.651 1.00 80.69 276 SER A CA 1
ATOM 2035 C C . SER A 1 276 ? -9.881 1.851 8.529 1.00 80.69 276 SER A C 1
ATOM 2037 O O . SER A 1 276 ? -10.580 2.768 8.954 1.00 80.69 276 SER A O 1
ATOM 2039 N N . TYR A 1 277 ? -10.128 0.575 8.833 1.00 77.62 277 TYR A N 1
ATOM 2040 C CA . TYR A 1 277 ? -11.289 0.146 9.612 1.00 77.62 277 TYR A CA 1
ATOM 2041 C C . TYR A 1 277 ? -11.243 0.581 11.082 1.00 77.62 277 TYR A C 1
ATOM 2043 O O . TYR A 1 277 ? -12.301 0.698 11.693 1.00 77.62 277 TYR A O 1
ATOM 2051 N N . TYR A 1 278 ? -10.061 0.888 11.629 1.00 78.62 278 TYR A N 1
ATOM 2052 C CA . TYR A 1 278 ? -9.913 1.428 12.986 1.00 78.62 278 TYR A CA 1
ATOM 2053 C C . TYR A 1 278 ? -10.605 2.791 13.163 1.00 78.62 278 TYR A C 1
ATOM 2055 O O . TYR A 1 278 ? -10.921 3.176 14.284 1.00 78.62 278 TYR A O 1
ATOM 2063 N N . PHE A 1 279 ? -10.866 3.507 12.063 1.00 76.00 279 PHE A N 1
ATOM 2064 C CA . PHE A 1 279 ? -11.556 4.800 12.060 1.00 76.00 279 PHE A CA 1
ATOM 2065 C C . PHE A 1 279 ? -13.072 4.695 11.851 1.00 76.00 279 PHE A C 1
ATOM 2067 O O . PHE A 1 279 ? -13.771 5.703 11.947 1.00 76.00 279 PHE A O 1
ATOM 2074 N N . ASN A 1 280 ? -13.572 3.501 11.521 1.00 66.88 280 ASN A N 1
ATOM 2075 C CA . ASN A 1 280 ? -14.973 3.270 11.164 1.00 66.88 280 ASN A CA 1
ATOM 2076 C C . ASN A 1 280 ? -15.798 2.675 12.315 1.00 66.88 280 ASN A C 1
ATOM 2078 O O . ASN A 1 280 ? -17.014 2.556 12.163 1.00 66.88 280 ASN A O 1
ATOM 2082 N N . GLN A 1 281 ? -15.137 2.282 13.408 1.00 58.94 281 GLN A N 1
ATOM 2083 C CA . GLN A 1 281 ? -15.720 1.642 14.591 1.00 58.94 281 GLN A CA 1
ATOM 2084 C C . GLN A 1 281 ? -16.039 2.676 15.671 1.00 58.94 281 GLN A C 1
ATOM 2086 O O . GLN A 1 281 ? -15.222 3.609 15.851 1.00 58.94 281 GLN A O 1
#

Foldseek 3Di:
DLLQVLLVLQLLVQLCVLQVHSDNVNGDPVDPSNVLRSRLRSNLRSVLSVQLLCQLLPLAQLSLQVSQQSSLQSNQVSNCVSVVNPGFGKGDRQQKIATPVVRDIDGQPPPPDDPLQNVLSVLRVLSVVLSVLLPHRKDKWKWKWFAPDPQTFIFIARPPDDDQQGGLFGKDAPVVDDADPDQPDWHKIARRHGRCSVVPPRIDMFMATSWRPVLSNVLSVVCRVIFTDHSQCGGRQNSVQVSRSSGSRHADRGGSVRRVVSRVCVNSSNRVSSCSSSSND

Secondary structure (DSSP, 8-state):
-HHHHHHHHHHHHHHHHHHT-S-GGGS-TT-HHHHHHHHHHHHHHHHHHHHHHHHHTS--TTHHHHHHHHHHHHHHHHHHHHTTS-S--EEE-SSEEEETTTTEEEETT-TT--HHHHHHHHHHHHHHHHHHHHTTS-EEEEEEEE-SSSS-EEEEEETT---TT--SB--EEPTTPPP---TT--EEEES-----TT-GGGEEEEEEEEE-HHHHHHHHHHHTT-EEEBTTTBSHHHHHHHHHHHTT-----S-HHHHHHHHHHHHTT--GGGGGGGGT-

Sequence (281 aa):
MPYTIGADIGMWQGGSLANGTMNPFKWDYSSDKTWGYMAGGAVVGAASGGAANAVATSGMLGANTAAIMTGSFINSVGTAIYTGGQTDVSVSFGVASYNFDKNEWGYLGKRGNSAIQNMGYGLGALANVSDVLAGFKPGEVQLNTENSDAIGHSALTKVSETNPHNSLVSVGPDPGGKWIFNPFKFKNGTNDWKNYVNAGDDVLKVGVEGVNLERIANYGANLNKGVKYNLYFSSCVNHTARALTLAGAPAIGIHPFILHSQMVLRSVGFRPLLYSYYFNQ

Radius of gyration: 21.96 Å; chains: 1; bounding box: 54×38×66 Å